Protein AF-A0A7A2XYX9-F1 (afdb_monomer)

pLDDT: mean 93.51, std 5.0, range [70.06, 98.75]

Sequence (332 aa):
MDNIVKLISPKRLNVYKTYFNATTEEQCLGLYIWNQKLSNVFNSIIHIIEVSLRNSIMNTINEKKPTLSGEGFISYFRSLDENNESRKQIEYAYGKCHKKNNYTTDDLIALLPFGFWANICSQEHNESNEGSLQLWPTYKDDIFPDTDLSIGEIYKNISVVNILRNRISHHEVIWKDKNALNQDGLINKVIDNYKSCLEVAKSIHIDNLKLIELIEGKVLLEDLCKTSTIDNYTKLISDITKVSVIDIPEFVKANRKETIFKGEVTSVNSNATYIKNNKLRDSDDKKIKFRMDNEIRIKIGPLKVGDIVTFEPFVIRNDKGKFYIAKKVTLL

Radius of gyration: 27.47 Å; Cα contacts (8 Å, |Δi|>4): 405; chains: 1; bounding box: 54×66×69 Å

Foldseek 3Di:
DVVVCVVCPPVQQVVCCVAVVQPDSQLSVLVLVLLLLLLVLLVLLVVLLQVLLLCLVQVCCVVPPVCCHFVVVLVLLCPDDPPDPLVVLLVVLVVVQVVDPDGGSVSSSVSRDLVNSLVCLDPCLDLVNPSHVNCPPVCQCSQFVQDPDHSVVLSVLSVLSVVQVVCSVVSHGQLDDPPDPHLVSSLVSSVVSVVSSQVSLVRRPVCSVVVSVVVVSPVSSVQSSDPVNSVCSSVVPPDPVPDDDDPPVVVCVVPPDDQKAKWFFADDDPQWTWTWDPPDADPVRDTDIATEDPVVVVVADDDDGGFIKIFGWDWDQDPVGIHIHTHPIHTD

Structure (mmCIF, N/CA/C/O backbone):
data_AF-A0A7A2XYX9-F1
#
_entry.id   AF-A0A7A2XYX9-F1
#
loop_
_atom_site.group_PDB
_atom_site.id
_atom_site.type_symbol
_atom_site.label_atom_id
_atom_site.label_alt_id
_atom_site.label_comp_id
_atom_site.label_asym_id
_atom_site.label_entity_id
_atom_site.label_seq_id
_atom_site.pdbx_PDB_ins_code
_atom_site.Cartn_x
_atom_site.Cartn_y
_atom_site.Cartn_z
_atom_site.occupancy
_atom_site.B_iso_or_equiv
_atom_site.auth_seq_id
_atom_site.auth_comp_id
_atom_site.auth_asym_id
_atom_site.auth_atom_id
_atom_site.pdbx_PDB_model_num
ATOM 1 N N . MET A 1 1 ? -8.207 26.811 17.006 1.00 87.25 1 MET A N 1
ATOM 2 C CA . MET A 1 1 ? -7.466 26.425 15.793 1.00 87.25 1 MET A CA 1
ATOM 3 C C . MET A 1 1 ? -5.970 26.252 16.075 1.00 87.25 1 MET A C 1
ATOM 5 O O . MET A 1 1 ? -5.413 25.208 15.755 1.00 87.25 1 MET A O 1
ATOM 9 N N . ASP A 1 2 ? -5.351 27.188 16.796 1.00 87.06 2 ASP A N 1
ATOM 10 C CA . ASP A 1 2 ? -3.909 27.249 17.102 1.00 87.06 2 ASP A CA 1
ATOM 11 C C . ASP A 1 2 ? -3.275 25.937 17.585 1.00 87.06 2 ASP A C 1
ATOM 13 O O . ASP A 1 2 ? -2.191 25.559 17.141 1.00 87.06 2 ASP A O 1
ATOM 17 N N . ASN A 1 3 ? -3.941 25.211 18.490 1.00 91.94 3 ASN A N 1
ATOM 18 C CA . ASN A 1 3 ? -3.429 23.931 18.986 1.00 91.94 3 ASN A CA 1
ATOM 19 C C . ASN A 1 3 ? -3.331 22.881 17.870 1.00 91.94 3 ASN A C 1
ATOM 21 O O . ASN A 1 3 ? -2.347 22.149 17.815 1.00 91.94 3 ASN A O 1
ATOM 25 N N . ILE A 1 4 ? -4.292 22.834 16.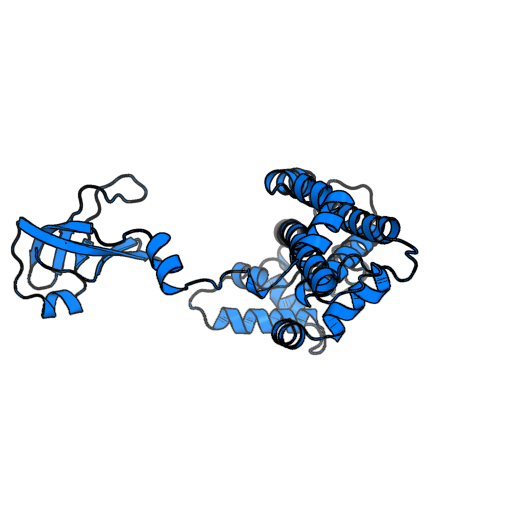942 1.00 90.56 4 ILE A N 1
ATOM 26 C CA . ILE A 1 4 ? -4.250 21.902 15.806 1.00 90.56 4 ILE A CA 1
ATOM 27 C C . ILE A 1 4 ? -3.122 22.274 14.847 1.00 90.56 4 ILE A C 1
ATOM 29 O O . ILE A 1 4 ? -2.375 21.400 14.406 1.00 90.56 4 ILE A O 1
ATOM 33 N N . VAL A 1 5 ? -2.938 23.567 14.576 1.00 90.44 5 VAL A N 1
ATOM 34 C CA . VAL A 1 5 ? -1.815 24.038 13.755 1.00 90.44 5 VAL A CA 1
ATOM 35 C C . VAL A 1 5 ? -0.476 23.657 14.379 1.00 90.44 5 VAL A C 1
ATOM 37 O O . VAL A 1 5 ? 0.422 23.222 13.662 1.00 90.44 5 VAL A O 1
ATOM 40 N N . LYS A 1 6 ? -0.335 23.743 15.708 1.00 93.31 6 LYS A N 1
ATOM 41 C CA . LYS A 1 6 ? 0.873 23.285 16.413 1.00 93.31 6 LYS A CA 1
ATOM 42 C C . LYS A 1 6 ? 1.091 21.775 16.284 1.00 93.31 6 LYS A C 1
ATOM 44 O O . LYS A 1 6 ? 2.227 21.364 16.074 1.00 93.31 6 LYS A O 1
ATOM 49 N N . LEU A 1 7 ? 0.029 20.967 16.351 1.00 93.69 7 LEU A N 1
ATOM 50 C CA . LEU A 1 7 ? 0.113 19.508 16.188 1.00 93.69 7 LEU A CA 1
ATOM 51 C C . LEU A 1 7 ? 0.545 19.090 14.771 1.00 93.69 7 LEU A C 1
ATOM 53 O O . LEU A 1 7 ? 1.289 18.126 14.619 1.00 93.69 7 LEU A O 1
ATOM 57 N N . ILE A 1 8 ? 0.102 19.811 13.736 1.00 92.19 8 ILE A N 1
ATOM 58 C CA . ILE A 1 8 ? 0.427 19.501 12.329 1.00 92.19 8 ILE A CA 1
ATOM 59 C C . ILE A 1 8 ? 1.702 20.216 11.855 1.00 92.19 8 ILE A C 1
ATOM 61 O O . ILE A 1 8 ? 2.379 19.742 10.946 1.00 92.19 8 ILE A O 1
ATOM 65 N N . SER A 1 9 ? 2.075 21.319 12.500 1.00 93.06 9 SER A N 1
ATOM 66 C CA . SER A 1 9 ? 3.069 22.327 12.110 1.00 93.06 9 SER A CA 1
ATOM 67 C C . SER A 1 9 ? 2.598 23.315 11.024 1.00 93.06 9 SER A C 1
ATOM 69 O O . SER A 1 9 ? 2.066 22.904 9.985 1.00 93.06 9 SER A O 1
ATOM 71 N N . PRO A 1 10 ? 2.912 24.621 11.173 1.00 90.81 10 PRO A N 1
ATOM 72 C CA . PRO A 1 10 ? 2.650 25.626 10.141 1.00 90.81 10 PRO A CA 1
ATOM 73 C C . PRO A 1 10 ? 3.285 25.284 8.789 1.00 90.81 10 PRO A C 1
ATOM 75 O O . PRO A 1 10 ? 2.683 25.510 7.745 1.00 90.81 10 PRO A O 1
ATOM 78 N N . LYS A 1 11 ? 4.487 24.686 8.784 1.00 91.25 11 LYS A N 1
ATOM 79 C CA . LYS A 1 11 ? 5.202 24.324 7.549 1.00 91.25 11 LYS A CA 1
ATOM 80 C C . LYS A 1 11 ? 4.418 23.317 6.701 1.00 91.25 11 LYS A C 1
ATOM 82 O O . LYS A 1 11 ? 4.404 23.451 5.480 1.00 91.25 11 LYS A O 1
ATOM 87 N N . ARG A 1 12 ? 3.754 22.336 7.329 1.00 92.25 12 ARG A N 1
ATOM 88 C CA . ARG A 1 12 ? 2.920 21.346 6.624 1.00 92.25 12 ARG A CA 1
ATOM 89 C C . ARG A 1 12 ? 1.619 21.947 6.081 1.00 92.25 12 ARG A C 1
ATOM 91 O O . ARG A 1 12 ? 1.139 21.464 5.063 1.00 92.25 12 ARG A O 1
ATOM 98 N N . LEU A 1 13 ? 1.080 23.000 6.703 1.00 94.25 13 LEU A N 1
ATOM 99 C CA . LEU A 1 13 ? -0.138 23.680 6.237 1.00 94.25 13 LEU A CA 1
ATOM 100 C C . LEU A 1 13 ? 0.137 24.786 5.205 1.00 94.25 13 LEU A C 1
ATOM 102 O O . LEU A 1 13 ? -0.643 24.968 4.275 1.00 94.25 13 LEU A O 1
ATOM 106 N N . ASN A 1 14 ? 1.265 25.492 5.306 1.00 93.12 14 ASN A N 1
ATOM 107 C CA . ASN A 1 14 ? 1.589 26.620 4.424 1.00 93.12 14 ASN A CA 1
ATOM 108 C C . ASN A 1 14 ? 1.693 26.231 2.944 1.00 93.12 14 ASN A C 1
ATOM 110 O O . ASN A 1 14 ? 1.460 27.073 2.082 1.00 93.12 14 ASN A O 1
ATOM 114 N N . VAL A 1 15 ? 1.980 24.962 2.633 1.00 93.94 15 VAL A N 1
ATOM 115 C CA . VAL A 1 15 ? 1.977 24.474 1.246 1.00 93.94 15 VAL A CA 1
ATOM 116 C C . VAL A 1 15 ? 0.614 24.680 0.569 1.00 93.94 15 VAL A C 1
ATOM 118 O O . VAL A 1 15 ? 0.567 24.994 -0.614 1.00 93.94 15 VAL A O 1
ATOM 121 N N . TYR A 1 16 ? -0.494 24.589 1.308 1.00 94.81 16 TYR A N 1
ATOM 122 C CA . TYR A 1 16 ? -1.833 24.799 0.753 1.00 94.81 16 TYR A CA 1
ATOM 123 C C . TYR A 1 16 ? -2.132 26.282 0.511 1.00 94.81 16 TYR A C 1
ATOM 125 O O . TYR A 1 16 ? -2.795 26.614 -0.467 1.00 94.81 16 TYR A O 1
ATOM 133 N N . LYS A 1 17 ? -1.565 27.189 1.318 1.00 92.94 17 LYS A N 1
ATOM 134 C CA . LYS A 1 17 ? -1.630 28.636 1.046 1.00 92.94 17 LYS A CA 1
ATOM 135 C C . LYS A 1 17 ? -0.950 28.972 -0.278 1.00 92.94 17 LYS A C 1
ATOM 137 O O . LYS A 1 17 ? -1.497 29.713 -1.080 1.00 92.94 17 LYS A O 1
ATOM 142 N N . THR A 1 18 ? 0.225 28.387 -0.518 1.00 90.81 18 THR A N 1
ATOM 143 C CA . THR A 1 18 ? 1.022 28.651 -1.725 1.00 90.81 18 THR A CA 1
ATOM 144 C C . THR A 1 18 ? 0.390 28.093 -2.998 1.00 90.81 18 THR A C 1
ATOM 146 O O . THR A 1 18 ? 0.444 28.751 -4.026 1.00 90.81 18 THR A O 1
ATOM 149 N N . TYR A 1 19 ? -0.164 26.880 -2.950 1.00 93.00 19 TYR A N 1
ATOM 150 C CA . TYR A 1 19 ? -0.589 26.166 -4.160 1.00 93.00 19 TYR A CA 1
ATOM 151 C C . TYR A 1 19 ? -2.100 26.210 -4.425 1.00 93.00 19 TYR A C 1
ATOM 153 O O . TYR A 1 19 ? -2.511 26.073 -5.571 1.00 93.00 19 TYR A O 1
ATOM 161 N N . PHE A 1 20 ? -2.922 26.405 -3.390 1.00 92.44 20 PHE A N 1
ATOM 162 C CA . PHE A 1 20 ? -4.387 26.464 -3.500 1.00 92.44 20 PHE A CA 1
ATOM 163 C C . PHE A 1 20 ? -4.957 27.843 -3.146 1.00 92.44 20 PHE A C 1
ATOM 165 O O . PHE A 1 20 ? -6.171 28.001 -3.085 1.00 92.44 20 PHE A O 1
ATOM 172 N N . ASN A 1 21 ? -4.103 28.841 -2.884 1.00 90.50 21 ASN A N 1
ATOM 173 C CA . ASN A 1 21 ? -4.514 30.175 -2.432 1.00 90.50 21 ASN A CA 1
ATOM 174 C C . ASN A 1 21 ? -5.433 30.145 -1.195 1.00 90.50 21 ASN A C 1
ATOM 176 O O . ASN A 1 21 ? -6.253 31.042 -1.002 1.00 90.50 21 ASN A O 1
ATOM 180 N N . ALA A 1 22 ? -5.305 29.116 -0.349 1.00 93.06 22 ALA A N 1
ATOM 181 C CA . ALA A 1 22 ? -6.056 29.024 0.897 1.00 93.06 22 ALA A CA 1
ATOM 182 C C . ALA A 1 22 ? -5.683 30.200 1.812 1.00 93.06 22 ALA A C 1
ATOM 184 O O . ALA A 1 22 ? -4.505 30.423 2.104 1.00 93.06 22 ALA A O 1
ATOM 185 N N . THR A 1 23 ? -6.679 30.959 2.267 1.00 92.44 23 THR A N 1
ATOM 186 C CA . THR A 1 23 ? -6.472 32.205 3.020 1.00 92.44 23 THR A CA 1
ATOM 187 C C . THR A 1 23 ? -6.568 32.006 4.529 1.00 92.44 23 THR A C 1
ATOM 189 O O . THR A 1 23 ? -5.989 32.785 5.285 1.00 92.44 23 THR A O 1
ATOM 192 N N . THR A 1 24 ? -7.237 30.941 4.978 1.00 93.12 24 THR A N 1
ATOM 193 C CA . THR A 1 24 ? -7.444 30.624 6.400 1.00 93.12 24 THR A CA 1
ATOM 194 C C . THR A 1 24 ? -6.764 29.317 6.808 1.00 93.12 24 THR A C 1
ATOM 196 O O . THR A 1 24 ? -6.427 28.469 5.972 1.00 93.12 24 THR A O 1
ATOM 199 N N . GLU A 1 25 ? -6.526 29.142 8.109 1.00 92.88 25 GLU A N 1
ATOM 200 C CA . GLU A 1 25 ? -5.938 27.906 8.641 1.00 92.88 25 GLU A CA 1
ATOM 201 C C . GLU A 1 25 ? -6.912 26.728 8.525 1.00 92.88 25 GLU A C 1
ATOM 203 O O . GLU A 1 25 ? -6.490 25.603 8.263 1.00 92.88 25 GLU A O 1
ATOM 208 N N . GLU A 1 26 ? -8.209 26.996 8.646 1.00 92.69 26 GLU A N 1
ATOM 209 C CA . GLU A 1 26 ? -9.300 26.046 8.468 1.00 92.69 26 GLU A CA 1
ATOM 210 C C . GLU A 1 26 ? -9.338 25.485 7.043 1.00 92.69 26 GLU A C 1
ATOM 212 O O . GLU A 1 26 ? -9.391 24.267 6.867 1.00 92.69 26 GLU A O 1
ATOM 217 N N . GLN A 1 27 ? -9.220 26.344 6.022 1.00 94.75 27 GLN A N 1
ATOM 218 C CA . GLN A 1 27 ? -9.119 25.903 4.626 1.00 94.75 27 GLN A CA 1
ATOM 219 C C . GLN A 1 27 ? -7.873 25.041 4.400 1.00 94.75 27 GLN A C 1
ATOM 221 O O . GLN A 1 27 ? -7.948 23.995 3.753 1.00 94.75 27 GLN A O 1
ATOM 226 N N . CYS A 1 28 ? -6.726 25.446 4.960 1.00 95.44 28 CYS A N 1
ATOM 227 C CA . CYS A 1 28 ? -5.494 24.661 4.873 1.00 95.44 28 CYS A CA 1
ATOM 228 C C . CYS A 1 28 ? -5.649 23.290 5.541 1.00 95.44 28 CYS A C 1
ATOM 230 O O . CYS A 1 28 ? -5.162 22.293 5.013 1.00 95.44 28 CYS A O 1
ATOM 232 N N . LEU A 1 29 ? -6.323 23.228 6.691 1.00 95.12 29 LEU A N 1
ATOM 233 C CA . LEU A 1 29 ? -6.605 21.979 7.391 1.00 95.12 29 LEU A CA 1
ATOM 234 C C . LEU A 1 29 ? -7.564 21.087 6.591 1.00 95.12 29 LEU A C 1
ATOM 236 O O . LEU A 1 29 ? -7.330 19.885 6.483 1.00 95.12 29 LEU A O 1
ATOM 240 N N . GLY A 1 30 ? -8.595 21.667 5.980 1.00 95.56 30 GLY A N 1
ATOM 241 C CA . GLY A 1 30 ? -9.499 20.967 5.072 1.00 95.56 30 GLY A CA 1
ATOM 242 C C . GLY A 1 30 ? -8.764 20.316 3.897 1.00 95.56 30 GLY A C 1
ATOM 243 O O . GLY A 1 30 ? -8.907 19.117 3.658 1.00 95.56 30 GLY A O 1
ATOM 244 N N . LEU A 1 31 ? -7.893 21.073 3.223 1.00 96.69 31 LEU A N 1
ATOM 245 C CA . LEU A 1 31 ? -7.058 20.567 2.126 1.00 96.69 31 LEU A CA 1
ATOM 246 C C . LEU A 1 31 ? -5.998 19.558 2.597 1.00 96.69 31 LEU A C 1
ATOM 248 O O . LEU A 1 31 ? -5.658 18.621 1.873 1.00 96.69 31 LEU A O 1
ATOM 252 N N . TYR A 1 32 ? -5.501 19.700 3.825 1.00 96.69 32 TYR A N 1
ATOM 253 C CA . TYR A 1 32 ? -4.630 18.706 4.444 1.00 96.69 32 TYR A CA 1
ATOM 254 C C . TYR A 1 32 ? -5.345 17.362 4.631 1.00 96.69 32 TYR A C 1
ATOM 256 O O . TYR A 1 32 ? -4.784 16.320 4.288 1.00 96.69 32 TYR A O 1
ATOM 264 N N . ILE A 1 33 ? -6.596 17.378 5.101 1.00 96.19 33 ILE A N 1
ATOM 265 C CA . ILE A 1 33 ? -7.437 16.179 5.220 1.00 96.19 33 ILE A CA 1
ATOM 266 C C . ILE A 1 33 ? -7.752 15.599 3.833 1.00 96.19 33 ILE A C 1
ATOM 268 O O . ILE A 1 33 ? -7.672 14.383 3.653 1.00 96.19 33 ILE A O 1
ATOM 272 N N . TRP A 1 34 ? -8.043 16.440 2.836 1.00 97.75 34 TRP A N 1
ATOM 273 C CA . TRP A 1 34 ? -8.207 16.003 1.444 1.00 97.75 34 TRP A CA 1
ATOM 274 C C . TRP A 1 34 ? -6.968 15.255 0.931 1.00 97.75 34 TRP A C 1
ATOM 276 O O . TRP A 1 34 ? -7.091 14.132 0.442 1.00 97.75 34 TRP A O 1
ATOM 286 N N . ASN A 1 35 ? -5.761 15.800 1.128 1.00 97.75 35 ASN A N 1
ATOM 287 C CA . ASN A 1 35 ? -4.523 15.122 0.738 1.00 97.75 35 ASN A CA 1
ATOM 288 C C . ASN A 1 35 ? -4.334 13.786 1.474 1.00 97.75 35 ASN A C 1
ATOM 290 O O . ASN A 1 35 ? -3.835 12.840 0.878 1.00 97.75 35 ASN A O 1
ATOM 294 N N . GLN A 1 36 ? -4.741 13.672 2.745 1.00 97.44 36 GLN A N 1
ATOM 295 C CA . GLN A 1 36 ? -4.712 12.382 3.449 1.00 97.44 36 GLN A CA 1
ATOM 296 C C . GLN A 1 36 ? -5.634 11.351 2.790 1.00 97.44 36 GLN A C 1
ATOM 298 O O . GLN A 1 36 ? -5.227 10.206 2.594 1.00 97.44 36 GLN A O 1
ATOM 303 N N . LYS A 1 37 ? -6.861 11.745 2.425 1.00 98.12 37 LYS A N 1
ATOM 304 C CA . LYS A 1 37 ? -7.803 10.859 1.722 1.00 98.12 37 LYS A CA 1
ATOM 305 C C . LYS A 1 37 ? -7.256 10.434 0.368 1.00 98.12 37 LYS A C 1
ATOM 307 O O . LYS A 1 37 ? -7.283 9.246 0.062 1.00 98.12 37 LYS A O 1
ATOM 312 N N . LEU A 1 38 ? -6.676 11.374 -0.372 1.00 97.81 38 LEU A N 1
ATOM 313 C CA . LEU A 1 38 ? -6.033 11.096 -1.645 1.00 97.81 38 LEU A CA 1
ATOM 314 C C . LEU A 1 38 ? -4.865 10.111 -1.483 1.00 97.81 38 LEU A C 1
ATOM 316 O O . LEU A 1 38 ? -4.847 9.071 -2.134 1.00 97.81 38 LEU A O 1
ATOM 320 N N . SER A 1 39 ? -3.943 10.367 -0.553 1.00 98.06 39 SER A N 1
ATOM 321 C CA . SER A 1 39 ? -2.817 9.469 -0.261 1.00 98.06 39 SER A CA 1
ATOM 322 C C . SER A 1 39 ? -3.260 8.052 0.118 1.00 98.06 39 SER A C 1
ATOM 324 O O . SER A 1 39 ? -2.584 7.094 -0.248 1.00 98.06 39 SER A O 1
ATOM 326 N N . ASN A 1 40 ? -4.398 7.888 0.801 1.00 97.50 40 ASN A N 1
ATOM 327 C CA . ASN A 1 40 ? -4.922 6.567 1.167 1.00 97.50 40 ASN A CA 1
ATOM 328 C C . ASN A 1 40 ? -5.425 5.758 -0.042 1.00 97.50 40 ASN A C 1
ATOM 330 O O . ASN A 1 40 ? -5.261 4.534 -0.055 1.00 97.50 40 ASN A O 1
ATOM 334 N N . VAL A 1 41 ? -5.986 6.419 -1.064 1.00 98.19 41 VAL A N 1
ATOM 335 C CA . VAL A 1 41 ? -6.351 5.760 -2.333 1.00 98.19 41 VAL A CA 1
ATOM 336 C C . VAL A 1 41 ? -5.094 5.194 -2.994 1.00 98.19 41 VAL A C 1
ATOM 338 O O . VAL A 1 41 ? -5.026 4.000 -3.283 1.00 98.19 41 VAL A O 1
ATOM 341 N N . PHE A 1 42 ? -4.049 6.016 -3.131 1.00 98.31 42 PHE A N 1
ATOM 342 C CA . PHE A 1 42 ? -2.772 5.573 -3.695 1.00 98.31 42 PHE A CA 1
ATOM 343 C C . PHE A 1 42 ? -2.107 4.475 -2.869 1.00 98.31 42 PHE A C 1
ATOM 345 O O . PHE A 1 42 ? -1.591 3.522 -3.441 1.00 98.31 42 PHE A O 1
ATOM 352 N N . ASN A 1 43 ? -2.143 4.562 -1.537 1.00 97.50 43 ASN A N 1
ATOM 353 C CA . ASN A 1 43 ? -1.539 3.553 -0.669 1.00 97.50 43 ASN A CA 1
ATOM 354 C C . ASN A 1 43 ? -2.143 2.156 -0.894 1.00 97.50 43 ASN A C 1
ATOM 356 O O . ASN A 1 43 ? -1.419 1.164 -0.916 1.00 97.50 43 ASN A O 1
ATOM 360 N N . SER A 1 44 ? -3.458 2.082 -1.112 1.00 97.44 44 SER A N 1
ATOM 361 C CA . SER A 1 44 ? -4.156 0.816 -1.373 1.00 97.44 44 SER A CA 1
ATOM 362 C C . SER A 1 44 ? -3.756 0.207 -2.724 1.00 97.44 44 SER A C 1
ATOM 364 O O . SER A 1 44 ? -3.578 -1.003 -2.834 1.00 97.44 44 SER A O 1
ATOM 366 N N . ILE A 1 45 ? -3.536 1.049 -3.736 1.00 98.19 45 ILE A N 1
ATOM 367 C CA . ILE A 1 45 ? -3.081 0.629 -5.070 1.00 98.19 45 ILE A CA 1
ATOM 368 C C . ILE A 1 45 ? -1.610 0.210 -5.045 1.00 98.19 45 ILE A C 1
ATOM 370 O O . ILE A 1 45 ? -1.242 -0.820 -5.603 1.00 98.19 45 ILE A O 1
ATOM 374 N N . ILE A 1 46 ? -0.765 0.977 -4.358 1.00 98.19 46 ILE A N 1
ATOM 375 C CA . ILE A 1 46 ? 0.654 0.659 -4.187 1.00 98.19 46 ILE A CA 1
ATOM 376 C C . ILE A 1 46 ? 0.821 -0.671 -3.452 1.00 98.19 46 ILE A C 1
ATOM 378 O O . ILE A 1 46 ? 1.698 -1.440 -3.819 1.00 98.19 46 ILE A O 1
ATOM 382 N N . HIS A 1 47 ? -0.042 -0.990 -2.485 1.00 97.81 47 HIS A N 1
ATOM 383 C CA . HIS A 1 47 ? -0.036 -2.299 -1.835 1.00 97.81 47 HIS A CA 1
ATOM 384 C C . HIS A 1 47 ? -0.287 -3.450 -2.828 1.00 97.81 47 HIS A C 1
ATOM 386 O O . HIS A 1 47 ? 0.426 -4.452 -2.784 1.00 97.81 47 HIS A O 1
ATOM 392 N N . ILE A 1 48 ? -1.236 -3.297 -3.764 1.00 98.56 48 ILE A N 1
ATOM 393 C CA . ILE A 1 48 ? -1.466 -4.277 -4.844 1.00 98.56 48 ILE A CA 1
ATOM 394 C C . ILE A 1 48 ? -0.205 -4.420 -5.706 1.00 98.56 48 ILE A C 1
ATOM 396 O O . ILE A 1 48 ? 0.249 -5.537 -5.959 1.00 98.56 48 ILE A O 1
ATOM 400 N N . ILE A 1 49 ? 0.383 -3.297 -6.126 1.00 98.69 49 ILE A N 1
ATOM 401 C CA . ILE A 1 49 ? 1.594 -3.272 -6.957 1.00 98.69 49 ILE A CA 1
ATOM 402 C C . ILE A 1 49 ? 2.774 -3.933 -6.237 1.00 98.69 49 ILE A C 1
ATOM 404 O O . ILE A 1 49 ? 3.451 -4.767 -6.820 1.00 98.69 49 ILE A O 1
ATOM 408 N N . GLU A 1 50 ? 3.024 -3.593 -4.974 1.00 98.31 50 GLU A N 1
ATOM 409 C CA . GLU A 1 50 ? 4.159 -4.099 -4.198 1.00 98.31 50 GLU A CA 1
ATOM 410 C C . GLU A 1 50 ? 4.075 -5.612 -3.991 1.00 98.31 50 GLU A C 1
ATOM 412 O O . GLU A 1 50 ? 5.048 -6.325 -4.240 1.00 98.31 50 GLU A O 1
ATOM 417 N N . VAL A 1 51 ? 2.903 -6.112 -3.588 1.00 98.12 51 VAL A N 1
ATOM 418 C CA . VAL A 1 51 ? 2.699 -7.547 -3.364 1.00 98.12 51 VAL A CA 1
ATOM 419 C C . VAL A 1 51 ? 2.781 -8.322 -4.679 1.00 98.12 51 VAL A C 1
ATOM 421 O O . VAL A 1 51 ? 3.452 -9.353 -4.730 1.00 98.12 51 VAL A O 1
ATOM 424 N N . SER A 1 52 ? 2.135 -7.836 -5.743 1.00 98.56 52 SER A N 1
ATOM 425 C CA . SER A 1 52 ? 2.151 -8.518 -7.043 1.00 98.56 52 SER A CA 1
ATOM 426 C C . SER A 1 52 ? 3.528 -8.478 -7.710 1.00 98.56 52 SER A C 1
ATOM 428 O O . SER A 1 52 ? 3.967 -9.512 -8.204 1.00 98.56 52 SER A O 1
ATOM 430 N N . LEU A 1 53 ? 4.253 -7.353 -7.655 1.00 98.75 53 LEU A N 1
ATOM 431 C CA . LEU A 1 53 ? 5.615 -7.234 -8.189 1.00 98.75 53 LEU A CA 1
ATOM 432 C C . LEU A 1 53 ? 6.562 -8.218 -7.503 1.00 98.75 53 LEU A C 1
ATOM 434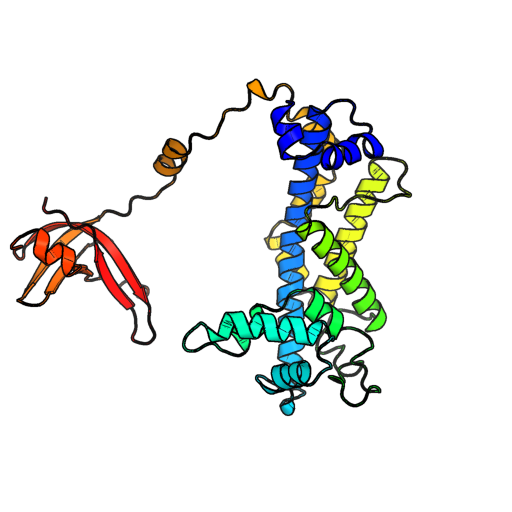 O O . LEU A 1 53 ? 7.261 -8.974 -8.173 1.00 98.75 53 LEU A O 1
ATOM 438 N N . ARG A 1 54 ? 6.553 -8.235 -6.163 1.00 98.12 54 ARG A N 1
ATOM 439 C CA . ARG A 1 54 ? 7.351 -9.174 -5.370 1.00 98.12 54 ARG A CA 1
ATOM 440 C C . ARG A 1 54 ? 7.067 -10.612 -5.773 1.00 98.12 54 ARG A C 1
ATOM 442 O O . ARG A 1 54 ? 7.995 -11.374 -6.021 1.00 98.12 54 ARG A O 1
ATOM 449 N N . ASN A 1 55 ? 5.790 -10.982 -5.811 1.00 97.81 55 ASN A N 1
ATOM 450 C CA . ASN A 1 55 ? 5.397 -12.351 -6.113 1.00 97.81 55 ASN A CA 1
ATOM 451 C C . ASN A 1 55 ? 5.765 -12.724 -7.555 1.00 97.81 55 ASN A C 1
ATOM 453 O O . ASN A 1 55 ? 6.264 -13.819 -7.772 1.00 97.81 55 ASN A O 1
ATOM 457 N N . SER A 1 56 ? 5.592 -11.814 -8.518 1.00 98.44 56 SER A N 1
ATOM 458 C CA . SER A 1 56 ? 5.960 -12.037 -9.921 1.00 98.44 56 SER A CA 1
ATOM 459 C C . SER A 1 56 ? 7.467 -12.293 -10.083 1.00 98.44 56 SER A C 1
ATOM 461 O O . SER A 1 56 ? 7.877 -13.303 -10.661 1.00 98.44 56 SER A O 1
ATOM 463 N N . ILE A 1 57 ? 8.303 -11.449 -9.461 1.00 98.25 57 ILE A N 1
ATOM 464 C CA . ILE A 1 57 ? 9.764 -11.622 -9.435 1.00 98.25 57 ILE A CA 1
ATOM 465 C C . ILE A 1 57 ? 10.140 -12.954 -8.774 1.00 98.25 57 ILE A C 1
ATOM 467 O O . ILE A 1 57 ? 10.898 -13.735 -9.347 1.00 98.25 57 ILE A O 1
ATOM 471 N N . MET A 1 58 ? 9.620 -13.229 -7.575 1.00 97.38 58 MET A N 1
ATOM 472 C CA . MET A 1 58 ? 10.024 -14.413 -6.814 1.00 97.38 58 MET A CA 1
ATOM 473 C C . MET A 1 58 ? 9.543 -15.718 -7.443 1.00 97.38 58 MET A C 1
ATOM 475 O O . MET A 1 58 ? 10.306 -16.679 -7.466 1.00 97.38 58 MET A O 1
ATOM 479 N N . ASN A 1 59 ? 8.329 -15.759 -7.996 1.00 97.06 59 ASN A N 1
ATOM 480 C CA . ASN A 1 59 ? 7.837 -16.929 -8.722 1.00 97.06 59 ASN A CA 1
ATOM 481 C C . ASN A 1 59 ? 8.730 -17.226 -9.929 1.00 97.06 59 ASN A C 1
ATOM 483 O O . ASN A 1 59 ? 9.168 -18.360 -10.101 1.00 97.06 59 ASN A O 1
ATOM 487 N N . THR A 1 60 ? 9.096 -16.192 -10.689 1.00 97.94 60 THR A N 1
ATOM 488 C CA . THR A 1 60 ? 9.995 -16.337 -11.837 1.00 97.94 60 THR A CA 1
ATOM 489 C C . THR A 1 60 ? 11.382 -16.830 -11.419 1.00 97.94 60 THR A C 1
ATOM 491 O O . THR A 1 60 ? 11.919 -17.750 -12.031 1.00 97.94 60 THR A O 1
ATOM 494 N N . ILE A 1 61 ? 11.963 -16.282 -10.345 1.00 97.12 61 ILE A N 1
ATOM 495 C CA . ILE A 1 61 ? 13.251 -16.758 -9.809 1.00 97.12 61 ILE A CA 1
ATOM 496 C C . ILE A 1 61 ? 13.150 -18.221 -9.366 1.00 97.12 61 ILE A C 1
ATOM 498 O O . ILE A 1 61 ? 14.021 -19.020 -9.706 1.00 97.12 61 ILE A O 1
ATOM 502 N N . ASN A 1 62 ? 12.089 -18.585 -8.646 1.00 95.75 62 ASN A N 1
ATOM 503 C CA . ASN A 1 62 ? 11.891 -19.943 -8.148 1.00 95.75 62 ASN A CA 1
ATOM 504 C C . ASN A 1 62 ? 11.748 -20.963 -9.289 1.00 95.75 62 ASN A C 1
ATOM 506 O O . ASN A 1 62 ? 12.301 -22.056 -9.194 1.00 95.75 62 ASN A O 1
ATOM 510 N N . GLU A 1 63 ? 11.050 -20.607 -10.371 1.00 96.75 63 GLU A N 1
ATOM 511 C CA . GLU A 1 63 ? 10.845 -21.493 -11.522 1.00 96.75 63 GLU A CA 1
ATOM 512 C C . GLU A 1 63 ? 12.049 -21.548 -12.468 1.00 96.75 63 GLU A C 1
ATOM 514 O O . GLU A 1 63 ? 12.423 -22.623 -12.938 1.00 96.75 63 GLU A O 1
ATOM 519 N N . LYS A 1 64 ? 12.657 -20.397 -12.775 1.00 96.88 64 LYS A N 1
ATOM 520 C CA . LYS A 1 64 ? 13.647 -20.274 -13.857 1.00 96.88 64 LYS A CA 1
ATOM 521 C C . LYS A 1 64 ? 15.092 -20.251 -13.370 1.00 96.88 64 LYS A C 1
ATOM 523 O O . LYS A 1 64 ? 15.997 -20.570 -14.140 1.00 96.88 64 LYS A O 1
ATOM 528 N N . LYS A 1 65 ? 15.336 -19.900 -12.101 1.00 95.25 65 LYS A N 1
ATOM 529 C CA . LYS A 1 65 ? 16.680 -19.825 -11.498 1.00 95.25 65 LYS A CA 1
ATOM 530 C C . LYS A 1 65 ? 16.742 -20.582 -10.159 1.00 95.25 65 LYS A C 1
ATOM 532 O O . LYS A 1 65 ? 16.968 -19.957 -9.124 1.00 95.25 65 LYS A O 1
ATOM 537 N N . PRO A 1 66 ? 16.631 -21.929 -10.146 1.00 90.31 66 PRO A N 1
ATOM 538 C CA . PRO A 1 66 ? 16.540 -22.714 -8.908 1.00 90.31 66 PRO A CA 1
ATOM 539 C C . PRO A 1 66 ? 17.687 -22.489 -7.913 1.00 90.31 66 PRO A C 1
ATOM 541 O O . PRO A 1 66 ? 17.471 -22.546 -6.706 1.00 90.31 66 PRO A O 1
ATOM 544 N N . THR A 1 67 ? 18.898 -22.179 -8.388 1.00 90.75 67 THR A N 1
ATOM 545 C CA . THR A 1 67 ? 20.056 -21.862 -7.529 1.00 90.75 67 THR A CA 1
ATOM 546 C C . THR A 1 67 ? 19.909 -20.543 -6.766 1.00 90.75 67 THR A C 1
ATOM 548 O O . THR A 1 67 ? 20.528 -20.374 -5.720 1.00 90.75 67 THR A O 1
ATOM 551 N N . LEU A 1 68 ? 19.085 -19.621 -7.268 1.00 92.19 68 LEU A N 1
ATOM 552 C CA . LEU A 1 68 ? 18.726 -18.359 -6.622 1.00 92.19 68 LEU A CA 1
ATOM 553 C C . LEU A 1 68 ? 17.395 -18.453 -5.861 1.00 92.19 68 LEU A C 1
ATOM 555 O O . LEU A 1 68 ? 16.966 -17.454 -5.301 1.00 92.19 68 LEU A O 1
ATOM 559 N N . SER A 1 69 ? 16.731 -19.612 -5.824 1.00 89.69 69 SER A N 1
ATOM 560 C CA . SER A 1 69 ? 15.470 -19.783 -5.090 1.00 89.69 69 SER A CA 1
ATOM 561 C C . SER A 1 69 ? 15.690 -19.855 -3.572 1.00 89.69 69 SER A C 1
ATOM 563 O O . SER A 1 69 ? 16.757 -20.261 -3.099 1.00 89.69 69 SER A O 1
ATOM 565 N N . GLY A 1 70 ? 14.684 -19.448 -2.789 1.00 88.38 70 GLY A N 1
ATOM 566 C CA . GLY A 1 70 ? 14.710 -19.530 -1.322 1.00 88.38 70 GLY A CA 1
ATOM 567 C C . GLY A 1 70 ? 15.949 -18.875 -0.689 1.00 88.38 70 GLY A C 1
ATOM 568 O O . GLY A 1 70 ? 16.219 -17.692 -0.893 1.00 88.38 70 GLY A O 1
ATOM 569 N N . GLU A 1 71 ? 16.730 -19.653 0.066 1.00 90.50 71 GLU A N 1
ATOM 570 C CA . GLU A 1 71 ? 17.964 -19.189 0.724 1.00 90.50 71 GLU A CA 1
ATOM 571 C C . GLU A 1 71 ? 19.059 -18.725 -0.251 1.00 90.50 71 GLU A C 1
ATOM 573 O O . GLU A 1 71 ? 19.923 -17.932 0.132 1.00 90.50 71 GLU A O 1
ATOM 578 N N . GLY A 1 72 ? 19.024 -19.170 -1.513 1.00 94.44 72 GLY A N 1
ATOM 579 C CA . GLY A 1 72 ? 19.941 -18.697 -2.552 1.00 94.44 72 GLY A CA 1
ATOM 580 C C . GLY A 1 72 ? 19.774 -17.200 -2.820 1.00 94.44 72 GLY A C 1
ATOM 581 O O . GLY A 1 72 ? 20.763 -16.468 -2.880 1.00 94.44 72 GLY A O 1
ATOM 582 N N . PHE A 1 73 ? 18.526 -16.721 -2.867 1.00 95.62 73 PHE A N 1
ATOM 583 C CA . PHE A 1 73 ? 18.192 -15.302 -3.019 1.00 95.62 73 PHE A CA 1
ATOM 584 C C . PHE A 1 73 ? 18.756 -14.470 -1.866 1.00 95.62 73 PHE A C 1
ATOM 586 O O . PHE A 1 73 ? 19.386 -13.432 -2.068 1.00 95.62 73 PHE A O 1
ATOM 593 N N . ILE A 1 74 ? 18.564 -14.955 -0.639 1.00 94.81 74 ILE A N 1
ATOM 594 C CA . ILE A 1 74 ? 19.026 -14.279 0.575 1.00 94.81 74 ILE A CA 1
ATOM 595 C C . ILE A 1 74 ? 20.552 -14.226 0.596 1.00 94.81 74 ILE A C 1
ATOM 597 O O . ILE A 1 74 ? 21.137 -13.168 0.829 1.00 94.81 74 ILE A O 1
ATOM 601 N N . SER A 1 75 ? 21.199 -15.351 0.299 1.00 95.19 75 SER A N 1
ATOM 602 C CA . SER A 1 75 ? 22.656 -15.476 0.277 1.00 95.19 75 SER A CA 1
ATOM 603 C C . SER A 1 75 ? 23.298 -14.570 -0.777 1.00 95.19 75 SER A C 1
ATOM 605 O O . SER A 1 75 ? 24.311 -13.937 -0.484 1.00 95.19 75 SER A O 1
ATOM 607 N N . TYR A 1 76 ? 22.681 -14.431 -1.958 1.00 96.31 76 TYR A N 1
ATOM 608 C CA . TYR A 1 76 ? 23.106 -13.476 -2.982 1.00 96.31 76 TYR A CA 1
ATOM 609 C C . TYR A 1 76 ? 23.181 -12.050 -2.420 1.00 96.31 76 TYR A C 1
ATOM 611 O O . TYR A 1 76 ? 24.257 -11.455 -2.402 1.00 96.31 76 TYR A O 1
ATOM 619 N N . PHE A 1 77 ? 22.089 -11.515 -1.867 1.00 97.00 77 PHE A N 1
ATOM 620 C CA . PHE A 1 77 ? 22.094 -10.143 -1.346 1.00 97.00 77 PHE A CA 1
ATOM 621 C C . PHE A 1 77 ? 23.010 -9.965 -0.132 1.00 97.00 77 PHE A C 1
ATOM 623 O O . PHE A 1 77 ? 23.615 -8.908 0.039 1.00 97.00 77 PHE A O 1
ATOM 630 N N . ARG A 1 78 ? 23.163 -11.001 0.699 1.00 95.81 78 ARG A N 1
ATOM 631 C CA . ARG A 1 78 ? 24.107 -10.990 1.826 1.00 95.81 78 ARG A CA 1
ATOM 632 C C . ARG 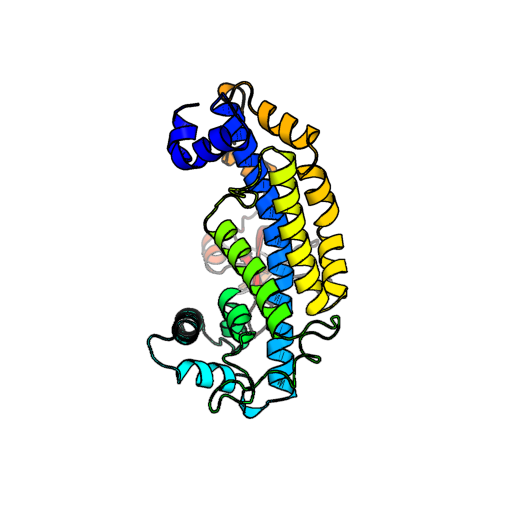A 1 78 ? 25.569 -11.072 1.397 1.00 95.81 78 ARG A C 1
ATOM 634 O O . ARG A 1 78 ? 26.427 -10.774 2.215 1.00 95.81 78 ARG A O 1
ATOM 641 N N . SER A 1 79 ? 25.867 -11.453 0.157 1.00 95.69 79 SER A N 1
ATOM 642 C CA . SER A 1 79 ? 27.232 -11.422 -0.386 1.00 95.69 79 SER A CA 1
ATOM 643 C C . SER A 1 79 ? 27.642 -10.064 -0.966 1.00 95.69 79 SER A C 1
ATOM 645 O O . SER A 1 79 ? 28.832 -9.844 -1.181 1.00 95.69 79 SER A O 1
ATOM 647 N N . LEU A 1 80 ? 26.693 -9.144 -1.187 1.00 96.06 80 LEU A N 1
ATOM 648 C CA . LEU A 1 80 ? 26.981 -7.798 -1.702 1.00 96.06 80 LEU A CA 1
ATOM 649 C C . LEU A 1 80 ? 27.789 -6.970 -0.693 1.00 96.06 80 LEU A C 1
ATOM 651 O O . LEU A 1 80 ? 27.862 -7.318 0.481 1.00 96.06 80 LEU A O 1
ATOM 655 N N . ASP A 1 81 ? 28.359 -5.844 -1.122 1.00 95.62 81 ASP A N 1
ATOM 656 C CA . ASP A 1 81 ? 29.077 -4.922 -0.229 1.00 95.62 81 ASP A CA 1
ATOM 657 C C . ASP A 1 81 ? 28.232 -4.517 0.997 1.00 95.62 81 ASP A C 1
ATOM 659 O O . ASP A 1 81 ? 27.016 -4.345 0.901 1.00 95.62 81 ASP A O 1
ATOM 663 N N . GLU A 1 82 ? 28.863 -4.330 2.157 1.00 93.50 82 GLU A N 1
ATOM 664 C CA . GLU A 1 82 ? 28.166 -3.963 3.401 1.00 93.50 82 GLU A CA 1
ATOM 665 C C . GLU A 1 82 ? 27.431 -2.616 3.306 1.00 93.50 82 GLU A C 1
ATOM 667 O O . GLU A 1 82 ? 26.434 -2.388 4.000 1.00 93.50 82 GLU A O 1
ATOM 672 N N . ASN A 1 83 ? 27.877 -1.719 2.421 1.00 94.69 83 ASN A N 1
ATOM 673 C CA . ASN A 1 83 ? 27.216 -0.444 2.181 1.00 94.69 83 ASN A CA 1
ATOM 674 C C . ASN A 1 83 ? 26.034 -0.550 1.214 1.00 94.69 83 ASN A C 1
ATOM 676 O O . ASN A 1 83 ? 25.255 0.408 1.144 1.00 94.69 83 ASN A O 1
ATOM 680 N N . ASN A 1 84 ? 25.864 -1.684 0.522 1.00 95.75 84 ASN A N 1
ATOM 681 C CA . ASN A 1 84 ? 24.758 -1.914 -0.399 1.00 95.75 84 ASN A CA 1
ATOM 682 C C . ASN A 1 84 ? 23.412 -1.852 0.343 1.00 95.75 84 ASN A C 1
ATOM 684 O O . ASN A 1 84 ? 23.196 -2.507 1.365 1.00 95.75 84 ASN A O 1
ATOM 688 N N . GLU A 1 85 ? 22.489 -1.049 -0.181 1.00 95.38 85 GLU A N 1
ATOM 689 C CA . GLU A 1 85 ? 21.196 -0.803 0.459 1.00 95.38 85 GLU A CA 1
ATOM 690 C C . GLU A 1 85 ? 20.305 -2.056 0.482 1.00 95.38 85 GLU A C 1
ATOM 692 O O . GLU A 1 85 ? 19.676 -2.349 1.499 1.00 95.38 85 GLU A O 1
ATOM 697 N N . SER A 1 86 ? 20.318 -2.860 -0.585 1.00 96.31 86 SER A N 1
ATOM 698 C CA . SER A 1 86 ? 19.583 -4.129 -0.649 1.00 96.31 86 SER A CA 1
ATOM 699 C C . SER A 1 86 ? 20.103 -5.129 0.389 1.00 96.31 86 SER A C 1
ATOM 701 O O . SER A 1 86 ? 19.307 -5.800 1.050 1.00 96.31 86 SER A O 1
ATOM 703 N N . ARG A 1 87 ? 21.425 -5.174 0.623 1.00 97.31 87 ARG A N 1
ATOM 704 C CA . ARG A 1 87 ? 22.012 -5.978 1.709 1.00 97.31 87 ARG A CA 1
ATOM 705 C C . ARG A 1 87 ? 21.531 -5.514 3.083 1.00 97.31 87 ARG A C 1
ATOM 707 O O . ARG A 1 87 ? 21.106 -6.340 3.889 1.00 97.31 87 ARG A O 1
ATOM 714 N N . LYS A 1 88 ? 21.553 -4.204 3.354 1.00 97.81 88 LYS A N 1
ATOM 715 C CA . LYS A 1 88 ? 21.073 -3.637 4.630 1.00 97.81 88 LYS A CA 1
ATOM 716 C C . LYS A 1 88 ? 19.610 -3.989 4.899 1.00 97.81 88 LYS A C 1
ATOM 718 O O . LYS A 1 88 ? 19.254 -4.318 6.030 1.00 97.81 88 LYS A O 1
ATOM 723 N N . GLN A 1 89 ? 18.771 -3.963 3.865 1.00 97.12 89 GLN A N 1
ATOM 724 C CA . GLN A 1 89 ? 17.355 -4.323 3.966 1.00 97.12 89 GLN A CA 1
ATOM 725 C C . GLN A 1 89 ? 17.156 -5.815 4.266 1.00 97.12 89 GLN A C 1
ATOM 727 O O . GLN A 1 89 ? 16.333 -6.157 5.118 1.00 97.12 89 GLN A O 1
ATOM 732 N N . ILE A 1 90 ? 17.956 -6.692 3.651 1.00 96.56 90 ILE A N 1
ATOM 733 C CA . ILE A 1 90 ? 17.957 -8.133 3.942 1.00 96.56 90 ILE A CA 1
ATOM 734 C C . ILE A 1 90 ? 18.406 -8.411 5.379 1.00 96.56 90 ILE A C 1
ATOM 736 O O . ILE A 1 90 ? 17.726 -9.146 6.092 1.00 96.56 90 ILE A O 1
ATOM 740 N N . GLU A 1 91 ? 19.492 -7.794 5.848 1.00 95.75 91 GLU A N 1
ATOM 741 C CA . GLU A 1 91 ? 19.975 -7.973 7.226 1.00 95.75 91 GLU A CA 1
ATOM 742 C C . GLU A 1 91 ? 18.973 -7.433 8.262 1.00 95.75 91 GLU A C 1
ATOM 744 O O . GLU A 1 91 ? 18.743 -8.053 9.305 1.00 95.75 91 GLU A O 1
ATOM 749 N N . TYR A 1 92 ? 18.294 -6.320 7.962 1.00 95.06 92 TYR A N 1
ATOM 750 C CA . TYR A 1 92 ? 17.203 -5.817 8.797 1.00 95.06 92 TYR A CA 1
ATOM 751 C C . TYR A 1 92 ? 16.044 -6.819 8.893 1.00 95.06 92 TYR A C 1
ATOM 753 O O . TYR A 1 92 ? 15.579 -7.125 9.998 1.00 95.06 92 TYR A O 1
ATOM 761 N N . ALA A 1 93 ? 15.581 -7.344 7.753 1.00 94.69 93 ALA A N 1
ATOM 762 C CA . ALA A 1 93 ? 14.517 -8.343 7.702 1.00 94.69 93 ALA A CA 1
ATOM 763 C C . ALA A 1 93 ? 14.923 -9.625 8.450 1.00 94.69 93 ALA A C 1
ATOM 765 O O . ALA A 1 93 ? 14.165 -10.132 9.282 1.00 94.69 93 ALA A O 1
ATOM 766 N N . TYR A 1 94 ? 16.161 -10.082 8.252 1.00 91.62 94 TYR A N 1
ATOM 767 C CA . TYR A 1 94 ? 16.737 -11.226 8.952 1.00 91.62 94 TYR A CA 1
ATOM 768 C C . TYR A 1 94 ? 16.723 -11.027 10.476 1.00 91.62 94 TYR A C 1
ATOM 770 O O . TYR A 1 94 ? 16.208 -11.869 11.215 1.00 91.62 94 TYR A O 1
ATOM 778 N N . GLY A 1 95 ? 17.180 -9.869 10.968 1.00 91.56 95 GLY A N 1
ATOM 779 C CA . GLY A 1 95 ? 17.174 -9.534 12.397 1.00 91.56 95 GLY A CA 1
ATOM 780 C C . GLY A 1 95 ? 15.775 -9.453 13.031 1.00 91.56 95 GLY A C 1
ATOM 781 O O . GLY A 1 95 ? 15.630 -9.613 14.249 1.00 91.56 95 GLY A O 1
ATOM 782 N N . LYS A 1 96 ? 14.725 -9.22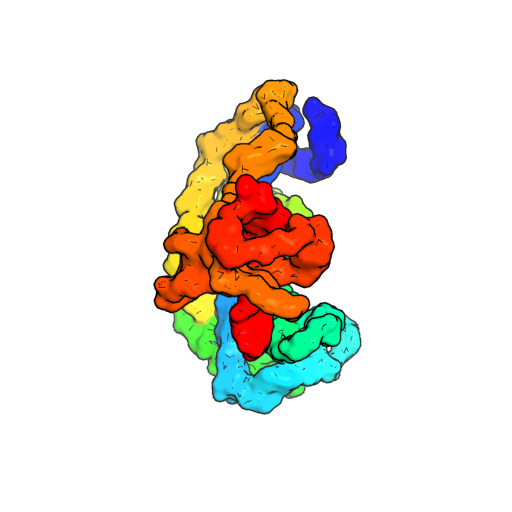2 12.230 1.00 89.81 96 LYS A N 1
ATOM 783 C CA . LYS A 1 96 ? 13.320 -9.267 12.671 1.00 89.81 96 LYS A CA 1
ATOM 784 C C . LYS A 1 96 ? 12.774 -10.692 12.715 1.00 89.81 96 LYS A C 1
ATOM 786 O O . LYS A 1 96 ? 12.070 -11.028 13.669 1.00 89.81 96 LYS A O 1
ATOM 791 N N . CYS A 1 97 ? 13.096 -11.510 11.717 1.00 87.81 97 CYS A N 1
ATOM 792 C CA . CYS A 1 97 ? 12.597 -12.879 11.600 1.00 87.81 97 CYS A CA 1
ATOM 793 C C . CYS A 1 97 ? 13.281 -13.848 12.564 1.00 87.81 97 CYS A C 1
ATOM 795 O O . CYS A 1 97 ? 12.591 -14.640 13.198 1.00 87.81 97 CYS A O 1
ATOM 797 N N . HIS A 1 98 ? 14.594 -13.726 12.773 1.00 79.88 98 HIS A N 1
ATOM 798 C CA . HIS A 1 98 ? 15.368 -14.654 13.607 1.00 79.88 98 HIS A CA 1
ATOM 799 C C . HIS A 1 98 ? 14.933 -14.682 15.089 1.00 79.88 98 HIS A C 1
ATOM 801 O O . HIS A 1 98 ? 15.269 -15.596 15.832 1.00 79.88 98 HIS A O 1
ATOM 807 N N . LYS A 1 99 ? 14.144 -13.693 15.533 1.00 77.38 99 LYS A N 1
ATOM 808 C CA . LYS A 1 99 ? 13.543 -13.652 16.879 1.00 77.38 99 LYS A CA 1
ATOM 809 C C . LYS A 1 99 ? 12.298 -14.535 17.023 1.00 77.38 99 LYS A C 1
ATOM 811 O O . LYS A 1 99 ? 11.786 -14.676 18.133 1.00 77.38 99 LYS A O 1
ATOM 816 N N . LYS A 1 100 ? 11.771 -15.080 15.924 1.00 77.56 100 LYS A N 1
ATOM 817 C CA . LYS A 1 100 ? 10.614 -15.979 15.903 1.00 77.56 100 LYS A CA 1
ATOM 818 C C . LYS A 1 100 ? 11.100 -17.424 15.775 1.00 77.56 100 LYS A C 1
ATOM 820 O O . LYS A 1 100 ? 11.942 -17.720 14.932 1.00 77.56 100 LYS A O 1
ATOM 825 N N . ASN A 1 101 ? 10.531 -18.332 16.569 1.00 70.06 101 ASN A N 1
ATOM 826 C CA . ASN A 1 101 ? 10.725 -19.766 16.347 1.00 70.06 101 ASN A CA 1
ATOM 827 C C . ASN A 1 101 ? 10.081 -20.148 15.001 1.00 70.06 101 ASN A C 1
ATOM 829 O O . ASN A 1 101 ? 8.924 -19.797 14.778 1.00 70.06 101 ASN A O 1
ATOM 833 N N . ASN A 1 102 ? 10.814 -20.871 14.146 1.00 79.94 102 ASN A N 1
ATOM 834 C CA . ASN A 1 102 ? 10.355 -21.402 12.851 1.00 79.94 102 ASN A CA 1
ATOM 835 C C . ASN A 1 102 ? 9.972 -20.348 11.788 1.00 79.94 102 ASN A C 1
ATOM 837 O O . ASN A 1 102 ? 8.939 -20.489 11.138 1.00 79.94 102 ASN A O 1
ATOM 841 N N . TYR A 1 103 ? 10.774 -19.294 11.596 1.00 86.69 103 TYR A N 1
ATOM 842 C CA . TYR A 1 103 ? 10.569 -18.393 10.452 1.00 86.69 103 TYR A CA 1
ATOM 843 C C . TYR A 1 103 ? 10.923 -19.081 9.121 1.00 86.69 103 TYR A C 1
ATOM 845 O O . TYR A 1 103 ? 11.805 -19.940 9.071 1.00 86.69 103 TYR A O 1
ATOM 853 N N . THR A 1 104 ? 10.245 -18.679 8.051 1.00 88.50 104 THR A N 1
ATOM 854 C CA . THR A 1 104 ? 10.477 -19.137 6.674 1.00 88.50 104 THR A CA 1
ATOM 855 C C . THR A 1 104 ? 11.164 -18.054 5.837 1.00 88.50 104 THR A C 1
ATOM 857 O O . THR A 1 104 ? 11.147 -16.873 6.194 1.00 88.50 104 THR A O 1
ATOM 860 N N . THR A 1 105 ? 11.744 -18.421 4.691 1.00 88.38 105 THR A N 1
ATOM 861 C CA . THR A 1 105 ? 12.276 -17.437 3.730 1.00 88.38 105 THR A CA 1
ATOM 862 C C . THR A 1 105 ? 11.171 -16.483 3.247 1.00 88.38 105 THR A C 1
ATOM 864 O O . THR A 1 105 ? 11.423 -15.288 3.099 1.00 88.38 105 THR A O 1
ATOM 867 N N . ASP A 1 106 ? 9.930 -16.964 3.118 1.00 89.25 106 ASP A N 1
ATOM 868 C CA . ASP A 1 106 ? 8.766 -16.140 2.765 1.00 89.25 106 ASP A CA 1
ATOM 869 C C . ASP A 1 106 ? 8.459 -15.074 3.826 1.00 89.25 106 ASP A C 1
ATOM 871 O O . ASP A 1 106 ? 8.133 -13.939 3.477 1.00 89.25 106 ASP A O 1
ATOM 875 N N . ASP A 1 107 ? 8.631 -15.386 5.119 1.00 91.44 107 ASP A N 1
ATOM 876 C CA . ASP A 1 107 ? 8.485 -14.397 6.196 1.00 91.44 107 ASP A CA 1
ATOM 877 C C . ASP A 1 107 ? 9.505 -13.260 6.065 1.00 91.44 107 ASP A C 1
ATOM 879 O O . ASP A 1 107 ? 9.189 -12.107 6.361 1.00 91.44 107 ASP A O 1
ATOM 883 N N . LEU A 1 108 ? 10.733 -13.572 5.636 1.00 93.94 108 LEU A N 1
ATOM 884 C CA . LEU A 1 108 ? 11.784 -12.580 5.412 1.00 93.94 108 LEU A CA 1
ATOM 885 C C . LEU A 1 108 ? 11.488 -11.753 4.158 1.00 93.94 108 LEU A C 1
ATOM 887 O O . LEU A 1 108 ? 11.474 -10.524 4.229 1.00 93.94 108 LEU A O 1
ATOM 891 N N . ILE A 1 109 ? 11.190 -12.415 3.038 1.00 93.25 109 ILE A N 1
ATOM 892 C CA . ILE A 1 109 ? 10.806 -11.787 1.766 1.00 93.25 109 ILE A CA 1
ATOM 893 C C . ILE A 1 109 ? 9.622 -10.833 1.968 1.00 93.25 109 ILE A C 1
ATOM 895 O O . ILE A 1 109 ? 9.598 -9.734 1.410 1.00 93.25 109 ILE A O 1
ATOM 899 N N . ALA A 1 110 ? 8.664 -11.201 2.822 1.00 93.62 110 ALA A N 1
ATOM 900 C CA . ALA A 1 110 ? 7.503 -10.377 3.118 1.00 93.62 110 ALA A CA 1
ATOM 901 C C . ALA A 1 110 ? 7.820 -9.059 3.846 1.00 93.62 110 ALA A C 1
ATOM 903 O O . ALA A 1 110 ? 7.003 -8.140 3.798 1.00 93.62 110 ALA A O 1
ATOM 904 N N . LEU A 1 111 ? 8.982 -8.947 4.500 1.00 95.12 111 LEU A N 1
ATOM 905 C CA . LEU A 1 111 ? 9.426 -7.730 5.189 1.00 95.12 111 LEU A CA 1
ATOM 906 C C . LEU A 1 111 ? 10.183 -6.751 4.284 1.00 95.12 111 LEU A C 1
ATOM 908 O O . LEU A 1 111 ? 10.454 -5.626 4.713 1.00 95.12 111 LEU A O 1
ATOM 912 N N . LEU A 1 112 ? 10.558 -7.163 3.072 1.00 96.94 112 LEU A N 1
ATOM 913 C CA . LEU A 1 112 ? 11.343 -6.329 2.168 1.00 96.94 112 LEU A CA 1
ATOM 914 C C . LEU A 1 112 ? 10.461 -5.239 1.542 1.00 96.94 112 LEU A C 1
ATOM 916 O O . LEU A 1 112 ? 9.405 -5.556 0.988 1.00 96.94 112 LEU A O 1
ATOM 920 N N . PRO A 1 113 ? 10.881 -3.964 1.613 1.00 96.56 113 PRO A N 1
ATOM 921 C CA . PRO A 1 113 ? 10.049 -2.834 1.216 1.00 96.56 113 PRO A CA 1
ATOM 922 C C . PRO A 1 113 ? 9.959 -2.698 -0.310 1.00 96.56 113 PRO A C 1
ATOM 924 O O . PRO A 1 113 ? 10.882 -3.085 -1.016 1.00 96.56 113 PRO A O 1
ATOM 927 N N . PHE A 1 114 ? 8.935 -2.010 -0.828 1.00 97.50 114 PHE A N 1
ATOM 928 C CA . PHE A 1 114 ? 8.785 -1.753 -2.275 1.00 97.50 114 PHE A CA 1
ATOM 929 C C . PHE A 1 114 ? 10.062 -1.292 -3.000 1.00 97.50 114 PHE A C 1
ATOM 931 O O . PHE A 1 114 ? 10.325 -1.724 -4.116 1.00 97.50 114 PHE A O 1
ATOM 938 N N . GLY A 1 115 ? 10.877 -0.438 -2.366 1.00 97.00 115 GLY A N 1
ATOM 939 C CA . GLY A 1 115 ? 12.121 0.065 -2.951 1.00 97.00 115 GLY A CA 1
ATOM 940 C C . GLY A 1 115 ? 13.146 -1.031 -3.263 1.00 97.00 115 GLY A C 1
ATOM 941 O O . GLY A 1 115 ? 13.877 -0.893 -4.237 1.00 97.00 115 GLY A O 1
ATOM 942 N N . PHE A 1 116 ? 13.150 -2.126 -2.496 1.00 98.12 116 PHE A N 1
ATOM 943 C CA . PHE A 1 116 ? 13.963 -3.314 -2.759 1.00 98.12 116 PHE A CA 1
ATOM 944 C C . PHE A 1 116 ? 13.571 -3.947 -4.101 1.00 98.12 116 PHE A C 1
ATOM 946 O O . PHE A 1 116 ? 14.394 -4.100 -5.000 1.00 98.12 116 PHE A O 1
ATOM 953 N N . TRP A 1 117 ? 12.276 -4.233 -4.262 1.00 98.19 117 TRP A N 1
ATOM 954 C CA . TRP A 1 117 ? 11.709 -4.842 -5.469 1.00 98.19 117 TRP A CA 1
ATOM 955 C C . TRP A 1 117 ? 11.827 -3.924 -6.688 1.00 98.19 117 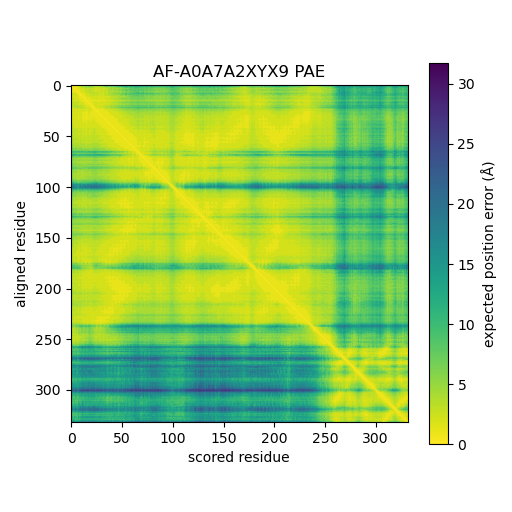TRP A C 1
ATOM 957 O O . TRP A 1 117 ? 12.110 -4.384 -7.793 1.00 98.19 117 TRP A O 1
ATOM 967 N N . ALA A 1 118 ? 11.687 -2.612 -6.482 1.00 97.38 118 ALA A N 1
ATOM 968 C CA . ALA A 1 118 ? 11.937 -1.617 -7.513 1.00 97.38 118 ALA A CA 1
ATOM 969 C C . ALA A 1 118 ? 13.392 -1.656 -8.004 1.00 97.38 118 ALA A C 1
ATOM 971 O O . ALA A 1 118 ? 13.611 -1.642 -9.213 1.00 97.38 118 ALA A O 1
ATOM 972 N N . ASN A 1 119 ? 14.378 -1.757 -7.101 1.00 97.12 119 ASN A N 1
ATOM 973 C CA . ASN A 1 119 ? 15.795 -1.817 -7.478 1.00 97.12 119 ASN A CA 1
ATOM 974 C C . ASN A 1 119 ? 16.138 -3.075 -8.289 1.00 97.12 119 ASN A C 1
ATOM 976 O O . ASN A 1 119 ? 16.966 -3.000 -9.196 1.00 97.12 119 ASN A O 1
ATOM 980 N N . ILE A 1 120 ? 15.463 -4.201 -8.025 1.00 97.81 120 ILE A N 1
ATOM 981 C CA . ILE A 1 120 ? 15.633 -5.438 -8.808 1.00 97.81 120 ILE A CA 1
ATOM 982 C C . ILE A 1 120 ? 15.297 -5.224 -10.292 1.00 97.81 120 ILE A C 1
ATOM 984 O O . ILE A 1 120 ? 15.901 -5.837 -11.170 1.00 97.81 120 ILE A O 1
ATOM 988 N N . CYS A 1 121 ? 14.376 -4.310 -10.596 1.00 97.94 121 CYS A N 1
ATOM 989 C CA . CYS A 1 121 ? 13.992 -3.978 -11.968 1.00 97.94 121 CYS A CA 1
ATOM 990 C C . CYS A 1 121 ? 14.993 -3.045 -12.675 1.00 97.94 121 CYS A C 1
ATOM 992 O O . CYS A 1 121 ? 14.783 -2.697 -13.833 1.00 97.94 121 CYS A O 1
ATOM 994 N N . SER A 1 122 ? 16.058 -2.607 -11.999 1.00 97.00 122 SER A N 1
ATOM 995 C CA . SER A 1 122 ? 17.064 -1.723 -12.583 1.00 97.00 122 SER A CA 1
ATOM 996 C C . SER A 1 122 ? 18.033 -2.466 -13.511 1.00 97.00 122 SER A C 1
ATOM 998 O O . SER A 1 122 ? 18.159 -3.692 -13.489 1.00 97.00 122 SER A O 1
ATOM 1000 N N . GLN A 1 123 ? 18.797 -1.690 -14.282 1.00 96.19 123 GLN A N 1
ATOM 1001 C CA . GLN A 1 123 ? 19.848 -2.203 -15.163 1.00 96.19 123 GLN A CA 1
ATOM 1002 C C . GLN A 1 123 ? 20.982 -2.944 -14.431 1.00 96.19 123 GLN A C 1
ATOM 1004 O O . GLN A 1 1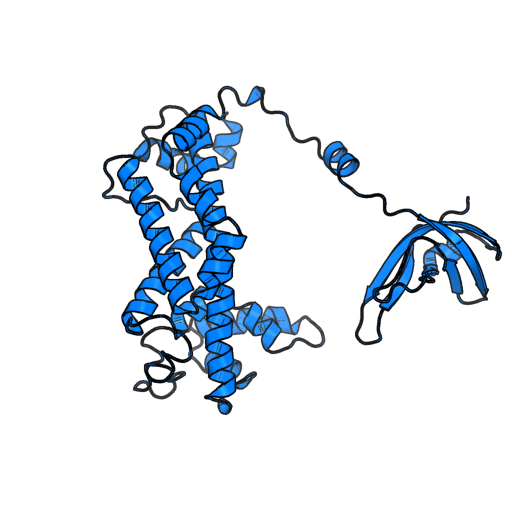23 ? 21.775 -3.612 -15.089 1.00 96.19 123 GLN A O 1
ATOM 1009 N N . GLU A 1 124 ? 21.088 -2.835 -13.097 1.00 95.94 124 GLU A N 1
ATOM 1010 C CA . GLU A 1 124 ? 22.077 -3.562 -12.280 1.00 95.94 124 GLU A CA 1
ATOM 1011 C C . GLU A 1 124 ? 21.955 -5.079 -12.467 1.00 95.94 124 GLU A C 1
ATOM 1013 O O . GLU A 1 124 ? 22.957 -5.791 -12.444 1.00 95.94 124 GLU A O 1
ATOM 1018 N N . HIS A 1 125 ? 20.746 -5.564 -12.745 1.00 97.12 125 HIS A N 1
ATOM 1019 C CA . HIS A 1 125 ? 20.452 -6.982 -12.922 1.00 97.12 125 HIS A CA 1
ATOM 1020 C C . HIS A 1 125 ? 20.311 -7.395 -14.392 1.00 97.12 125 HIS A C 1
ATOM 1022 O O . HIS A 1 125 ? 19.680 -8.411 -14.688 1.00 97.12 125 HIS A O 1
ATOM 1028 N N . ASN A 1 126 ? 20.896 -6.631 -15.319 1.00 97.38 126 ASN A N 1
ATOM 1029 C CA . ASN A 1 126 ? 21.047 -7.070 -16.703 1.00 97.38 126 ASN A CA 1
ATOM 1030 C C . ASN A 1 126 ? 21.947 -8.310 -16.780 1.00 97.38 126 ASN A C 1
ATOM 1032 O O . ASN A 1 126 ? 22.904 -8.453 -16.022 1.00 97.38 126 ASN A O 1
ATOM 1036 N N . GLU A 1 127 ? 21.686 -9.188 -17.741 1.00 95.88 127 GLU A N 1
ATOM 1037 C CA . GLU A 1 127 ? 22.467 -10.413 -17.949 1.00 95.88 127 GLU A CA 1
ATOM 1038 C C . GLU A 1 127 ? 23.941 -10.162 -18.261 1.00 95.88 127 GLU A C 1
ATOM 1040 O O . GLU A 1 127 ? 24.790 -10.978 -17.907 1.00 95.88 127 GLU A O 1
ATOM 1045 N N . SER A 1 128 ? 24.249 -9.006 -18.854 1.00 95.31 128 SER A N 1
ATOM 1046 C CA . SER A 1 128 ? 25.617 -8.542 -19.099 1.00 95.31 128 SER A CA 1
ATOM 1047 C C . SER A 1 128 ? 26.418 -8.285 -17.821 1.00 95.31 128 SER A C 1
ATOM 1049 O O . SER A 1 128 ? 27.639 -8.174 -17.886 1.00 95.31 128 SER A O 1
ATOM 1051 N N . ASN A 1 129 ? 25.755 -8.149 -16.670 1.00 95.56 129 ASN A N 1
ATOM 1052 C CA . ASN A 1 129 ? 26.404 -7.851 -15.402 1.00 95.56 129 ASN A CA 1
ATOM 1053 C C . ASN A 1 129 ? 26.663 -9.157 -14.651 1.00 95.56 129 ASN A C 1
ATOM 1055 O O . ASN A 1 129 ? 25.785 -9.681 -13.954 1.00 95.56 129 ASN A O 1
ATOM 1059 N N . GLU A 1 130 ? 27.877 -9.680 -14.807 1.00 92.69 130 GLU A N 1
ATOM 1060 C CA . GLU A 1 130 ? 28.336 -10.868 -14.090 1.00 92.69 130 GLU A CA 1
ATOM 1061 C C . GLU A 1 130 ? 28.236 -10.673 -12.573 1.00 92.69 130 GLU A C 1
ATOM 1063 O O . GLU A 1 130 ? 28.519 -9.601 -12.037 1.00 92.69 130 GLU A O 1
ATOM 1068 N N . GLY A 1 131 ? 27.798 -11.718 -11.870 1.00 89.94 131 GLY A N 1
ATOM 1069 C CA . GLY A 1 131 ? 27.593 -11.657 -10.424 1.00 89.94 131 GLY A CA 1
ATOM 1070 C C . GLY A 1 131 ? 26.362 -10.856 -9.990 1.00 89.94 131 GLY A C 1
ATOM 1071 O O . GLY A 1 131 ? 26.194 -10.644 -8.796 1.00 89.94 131 GLY A O 1
ATOM 1072 N N . SER A 1 132 ? 25.492 -10.425 -10.912 1.00 94.81 132 SER A N 1
ATOM 1073 C CA . SER A 1 132 ? 24.156 -9.910 -10.588 1.00 94.81 132 SER A CA 1
ATOM 1074 C C . SER A 1 132 ? 23.099 -11.028 -10.593 1.00 94.81 132 SER A C 1
ATOM 1076 O O . SER A 1 132 ? 23.385 -12.175 -10.934 1.00 94.81 132 SER A O 1
ATOM 1078 N N . LEU A 1 133 ? 21.841 -10.701 -10.271 1.00 96.19 133 LEU A N 1
ATOM 1079 C CA . LEU A 1 133 ? 20.717 -11.620 -10.485 1.00 96.19 133 LEU A CA 1
ATOM 1080 C C . LEU A 1 133 ? 20.530 -12.032 -11.956 1.00 96.19 133 LEU A C 1
ATOM 1082 O O . LEU A 1 133 ? 19.899 -13.063 -12.186 1.00 96.19 133 LEU A O 1
ATOM 1086 N N . GLN A 1 134 ? 21.058 -11.274 -12.930 1.00 96.69 134 GLN A N 1
ATOM 1087 C CA . GLN A 1 134 ? 20.964 -11.547 -14.373 1.00 96.69 134 GLN A CA 1
ATOM 1088 C C . GLN A 1 134 ? 19.531 -11.920 -14.794 1.00 96.69 134 GLN A C 1
ATOM 1090 O O . GLN A 1 134 ? 19.258 -13.065 -15.170 1.00 96.69 134 GLN A O 1
ATOM 1095 N N . LEU A 1 135 ? 18.604 -10.975 -14.613 1.00 97.31 135 LEU A N 1
ATOM 1096 C CA . LEU A 1 135 ? 17.185 -11.137 -14.924 1.00 97.31 135 LEU A CA 1
ATOM 1097 C C . LEU A 1 135 ? 16.804 -10.568 -16.296 1.00 97.31 135 LEU A C 1
ATOM 1099 O O . LEU A 1 135 ? 15.898 -11.081 -16.952 1.00 97.31 135 LEU A O 1
ATOM 1103 N N . TRP A 1 136 ? 17.466 -9.488 -16.717 1.00 97.75 136 TRP A N 1
ATOM 1104 C CA . TRP A 1 136 ? 16.987 -8.665 -17.824 1.00 97.75 136 TRP A CA 1
ATOM 1105 C C . TRP A 1 136 ? 17.876 -8.757 -19.068 1.00 97.75 136 TRP A C 1
ATOM 1107 O O . TRP A 1 136 ? 19.100 -8.654 -18.938 1.00 97.75 136 TRP A O 1
ATOM 1117 N N . PRO A 1 137 ? 17.284 -8.864 -20.275 1.00 96.69 137 PRO A N 1
ATOM 1118 C CA . PRO A 1 137 ? 15.847 -8.790 -20.579 1.00 96.69 137 PRO A CA 1
ATOM 1119 C C . PRO A 1 137 ? 15.103 -10.138 -20.559 1.00 96.69 137 PRO A C 1
ATOM 1121 O O . PRO A 1 137 ? 13.883 -10.129 -20.680 1.00 96.69 137 PRO A O 1
ATOM 1124 N N . THR A 1 138 ? 15.794 -11.270 -20.414 1.00 97.50 138 THR A N 1
ATOM 1125 C CA . THR A 1 138 ? 15.231 -12.614 -20.653 1.00 97.50 138 THR A CA 1
ATOM 1126 C C . THR A 1 138 ? 13.944 -12.918 -19.902 1.00 97.50 138 THR A C 1
ATOM 1128 O O . THR A 1 138 ? 13.028 -13.470 -20.498 1.00 97.50 138 THR A O 1
ATOM 1131 N N . TYR A 1 139 ? 13.835 -12.526 -18.632 1.00 98.06 139 TYR A N 1
ATOM 1132 C CA . TYR A 1 139 ? 12.652 -12.820 -17.816 1.00 98.06 139 TYR A CA 1
ATOM 1133 C C . TYR A 1 139 ? 11.643 -11.663 -17.758 1.00 98.06 139 TYR A C 1
ATOM 1135 O O . TYR A 1 139 ? 10.759 -11.643 -16.900 1.00 98.06 139 TYR A O 1
ATOM 1143 N N . LYS A 1 140 ? 11.765 -10.667 -18.649 1.00 98.06 140 LYS A N 1
ATOM 1144 C CA . LYS A 1 140 ? 10.844 -9.520 -18.704 1.00 98.06 140 LYS A CA 1
ATOM 1145 C C . LYS A 1 140 ? 9.413 -9.958 -18.985 1.00 98.06 140 LYS A C 1
ATOM 1147 O O . LYS A 1 140 ? 8.524 -9.463 -18.307 1.00 98.06 140 LYS A O 1
ATOM 1152 N N . ASP A 1 141 ? 9.191 -10.887 -19.909 1.00 98.12 141 ASP A N 1
ATOM 1153 C CA . ASP A 1 141 ? 7.833 -11.330 -20.250 1.00 98.12 141 ASP A CA 1
ATOM 1154 C C . ASP A 1 141 ? 7.257 -12.336 -19.237 1.00 98.12 141 ASP A C 1
ATOM 1156 O O . ASP A 1 141 ? 6.040 -12.432 -19.118 1.00 98.12 141 ASP A O 1
ATOM 1160 N N . ASP A 1 142 ? 8.092 -13.030 -18.448 1.00 98.50 142 ASP A N 1
ATOM 1161 C CA . ASP A 1 142 ? 7.614 -13.835 -17.312 1.00 98.50 142 ASP A CA 1
ATOM 1162 C C . ASP A 1 142 ? 7.130 -12.933 -16.157 1.00 98.50 142 ASP A C 1
ATOM 1164 O O . ASP A 1 142 ? 6.113 -13.216 -15.524 1.00 98.50 142 ASP A O 1
ATOM 1168 N N . ILE A 1 143 ? 7.845 -11.829 -15.887 1.00 98.44 143 ILE A N 1
ATOM 1169 C CA . ILE A 1 143 ? 7.548 -10.929 -14.758 1.00 98.44 143 ILE A CA 1
ATOM 1170 C C . ILE A 1 143 ? 6.513 -9.854 -15.130 1.00 98.44 143 ILE A C 1
ATOM 1172 O O . ILE A 1 143 ? 5.721 -9.433 -14.277 1.00 98.44 143 ILE A O 1
ATOM 1176 N N . PHE A 1 144 ? 6.531 -9.401 -16.387 1.00 98.62 144 PHE A N 1
ATOM 1177 C CA . PHE A 1 144 ? 5.691 -8.333 -16.924 1.00 98.62 144 PHE A CA 1
ATOM 1178 C C . PHE A 1 144 ? 5.011 -8.725 -18.258 1.00 98.62 144 PHE A C 1
ATOM 1180 O O . PHE A 1 144 ? 5.308 -8.126 -19.299 1.00 98.62 144 PHE A O 1
ATOM 1187 N N . PRO A 1 145 ? 4.107 -9.722 -18.255 1.00 98.31 145 PRO A N 1
ATOM 1188 C CA . PRO A 1 145 ? 3.525 -10.300 -19.471 1.00 98.31 145 PRO A CA 1
ATOM 1189 C C . PRO A 1 145 ? 2.583 -9.363 -20.244 1.00 98.31 145 PRO A C 1
ATOM 1191 O O . PRO A 1 145 ? 2.410 -9.517 -21.449 1.00 98.31 145 PRO A O 1
ATOM 1194 N N . ASP A 1 146 ? 1.962 -8.385 -19.579 1.00 98.25 146 ASP A N 1
ATOM 1195 C CA . ASP A 1 146 ? 0.857 -7.590 -20.139 1.00 98.25 146 ASP A CA 1
ATOM 1196 C C . ASP A 1 146 ? 1.298 -6.195 -20.635 1.00 98.25 146 ASP A C 1
ATOM 1198 O O . ASP A 1 146 ? 0.549 -5.207 -20.568 1.00 98.25 146 ASP A O 1
ATOM 1202 N N . THR A 1 147 ? 2.539 -6.079 -21.120 1.00 96.69 147 THR A N 1
ATOM 1203 C CA . THR A 1 147 ? 3.101 -4.818 -21.627 1.00 96.69 147 THR A CA 1
ATOM 1204 C C . THR A 1 147 ? 4.145 -5.018 -22.723 1.00 96.69 147 THR A C 1
ATOM 1206 O O . THR A 1 147 ? 4.992 -5.903 -22.636 1.00 96.69 147 THR A O 1
ATOM 1209 N N . ASP A 1 148 ? 4.154 -4.120 -23.707 1.00 96.38 148 ASP A N 1
ATOM 1210 C CA . ASP A 1 148 ? 5.178 -4.068 -24.762 1.00 96.38 148 ASP A CA 1
ATOM 1211 C C . ASP A 1 148 ? 6.371 -3.169 -24.389 1.00 96.38 148 ASP A C 1
ATOM 1213 O O . ASP A 1 148 ? 7.315 -3.018 -25.163 1.00 96.38 148 ASP A O 1
ATOM 1217 N N . LEU A 1 149 ? 6.338 -2.545 -23.206 1.00 97.12 149 LEU A N 1
ATOM 1218 C CA . LEU A 1 149 ? 7.403 -1.658 -22.739 1.00 97.12 149 LEU A CA 1
ATOM 1219 C C . LEU A 1 149 ? 8.719 -2.418 -22.535 1.00 97.12 149 LEU A C 1
ATOM 1221 O O . LEU A 1 149 ? 8.740 -3.560 -22.068 1.00 97.12 149 LEU A O 1
ATOM 1225 N N . SER A 1 150 ? 9.836 -1.747 -22.807 1.00 97.06 150 SER A N 1
ATOM 1226 C CA . SER A 1 150 ? 11.153 -2.252 -22.421 1.00 97.06 150 SER A CA 1
ATOM 1227 C C . SER A 1 150 ? 11.310 -2.278 -20.897 1.00 97.06 150 SER A C 1
ATOM 1229 O O . SER A 1 150 ? 10.683 -1.498 -20.174 1.00 97.06 150 SER A O 1
ATOM 1231 N N . ILE A 1 151 ? 12.217 -3.116 -20.384 1.00 97.19 151 ILE A N 1
ATOM 1232 C CA . ILE A 1 151 ? 12.512 -3.150 -18.942 1.00 97.19 151 ILE A CA 1
ATOM 1233 C C . ILE A 1 151 ? 12.949 -1.781 -18.396 1.00 97.19 151 ILE A C 1
ATOM 1235 O O . ILE A 1 151 ? 12.585 -1.414 -17.283 1.00 97.19 151 ILE A O 1
ATOM 1239 N N . GLY A 1 152 ? 13.660 -0.978 -19.196 1.00 97.25 152 GLY A N 1
ATOM 1240 C CA . GLY A 1 152 ? 14.059 0.377 -18.811 1.00 97.25 152 GLY A CA 1
ATOM 1241 C C . GLY A 1 152 ? 12.867 1.325 -18.638 1.00 97.25 152 GLY A C 1
ATOM 1242 O O . GLY A 1 152 ? 12.830 2.111 -17.690 1.00 97.25 152 GLY A O 1
ATOM 1243 N N . GLU A 1 153 ? 11.863 1.232 -19.513 1.00 97.56 153 GLU A N 1
ATOM 1244 C CA . GLU A 1 153 ? 10.618 2.003 -19.399 1.00 97.56 153 GLU A CA 1
ATOM 1245 C C . GLU A 1 153 ? 9.768 1.535 -18.214 1.00 97.56 153 GLU A C 1
ATOM 1247 O O . GLU A 1 153 ? 9.267 2.364 -17.450 1.00 97.56 153 GLU A O 1
ATOM 1252 N N . ILE A 1 154 ? 9.674 0.219 -17.998 1.00 98.06 154 ILE A N 1
ATOM 1253 C CA . ILE A 1 154 ? 9.000 -0.364 -16.831 1.00 98.06 154 ILE A CA 1
ATOM 1254 C C . ILE A 1 154 ? 9.670 0.125 -15.541 1.00 98.06 154 ILE A C 1
ATOM 1256 O O . ILE A 1 154 ? 8.992 0.634 -14.647 1.00 98.06 154 ILE A O 1
ATOM 1260 N N . TYR A 1 155 ? 11.001 0.060 -15.457 1.00 98.06 155 TYR A N 1
ATOM 1261 C CA . TYR A 1 155 ? 11.759 0.537 -14.300 1.00 98.06 155 TYR A CA 1
ATOM 1262 C C . TYR A 1 155 ? 11.566 2.034 -14.046 1.00 98.06 155 TYR A C 1
ATOM 1264 O O . TYR A 1 155 ? 11.412 2.455 -12.896 1.00 98.06 155 TYR A O 1
ATOM 1272 N N . LYS A 1 156 ? 11.513 2.853 -15.103 1.00 97.62 156 LYS A N 1
ATOM 1273 C CA . LYS A 1 156 ? 11.204 4.284 -14.989 1.00 97.62 156 LYS A CA 1
ATOM 1274 C C . LYS A 1 156 ? 9.825 4.503 -14.362 1.00 97.62 156 LYS A C 1
ATOM 1276 O O . LYS A 1 156 ? 9.701 5.313 -13.442 1.00 97.62 156 LYS A O 1
ATOM 1281 N N . ASN A 1 157 ? 8.814 3.758 -14.801 1.00 97.50 157 ASN A N 1
ATOM 1282 C CA . ASN A 1 157 ? 7.464 3.845 -14.245 1.00 97.50 157 ASN A CA 1
ATOM 1283 C C . ASN A 1 157 ? 7.414 3.363 -12.785 1.00 97.50 157 ASN A C 1
ATOM 1285 O O . ASN A 1 157 ? 6.875 4.062 -11.924 1.00 97.50 157 ASN A O 1
ATOM 1289 N N . ILE A 1 158 ? 8.054 2.233 -12.468 1.00 98.38 158 ILE A N 1
ATOM 1290 C CA . ILE A 1 158 ? 8.188 1.726 -11.092 1.00 98.38 158 ILE A CA 1
ATOM 1291 C C . ILE A 1 158 ? 8.894 2.753 -10.196 1.00 98.38 158 ILE A C 1
ATOM 1293 O O . ILE A 1 158 ? 8.473 2.975 -9.062 1.00 98.38 158 ILE A O 1
ATOM 1297 N N . SER A 1 159 ? 9.920 3.438 -10.705 1.00 97.56 159 SER A N 1
ATOM 1298 C CA . SER A 1 159 ? 10.648 4.482 -9.974 1.00 97.56 159 SER A CA 1
ATOM 1299 C C . SER A 1 159 ? 9.758 5.677 -9.629 1.00 97.56 159 SER A C 1
ATOM 1301 O O . SER A 1 159 ? 9.816 6.180 -8.505 1.00 97.56 159 SER A O 1
ATOM 1303 N N . VAL A 1 160 ? 8.884 6.104 -10.550 1.00 96.56 160 VAL A N 1
ATOM 1304 C CA . VAL A 1 160 ? 7.872 7.143 -10.280 1.00 96.56 160 VAL A CA 1
ATOM 1305 C C . VAL A 1 160 ? 6.922 6.698 -9.165 1.00 96.56 160 VAL A C 1
ATOM 1307 O O . VAL A 1 160 ? 6.696 7.453 -8.214 1.00 96.56 160 VAL A O 1
ATOM 1310 N N . VAL A 1 161 ? 6.421 5.460 -9.229 1.00 98.25 161 VAL A N 1
ATOM 1311 C CA . VAL A 1 161 ? 5.553 4.887 -8.186 1.00 98.25 161 VAL A CA 1
ATOM 1312 C C . VAL A 1 161 ? 6.295 4.758 -6.849 1.00 98.25 161 VAL A C 1
ATOM 1314 O O . VAL A 1 161 ? 5.712 5.025 -5.801 1.00 98.25 161 VAL A O 1
ATOM 1317 N N . ASN A 1 162 ? 7.590 4.437 -6.849 1.00 97.88 162 ASN A N 1
ATOM 1318 C CA . ASN A 1 162 ? 8.393 4.328 -5.628 1.00 97.88 162 ASN A CA 1
ATOM 1319 C C . ASN A 1 162 ? 8.621 5.698 -4.969 1.00 97.88 162 ASN A C 1
ATOM 1321 O O . ASN A 1 162 ? 8.478 5.837 -3.755 1.00 97.88 162 ASN A O 1
ATOM 1325 N N . ILE A 1 163 ? 8.893 6.743 -5.761 1.00 96.25 163 ILE A N 1
ATOM 1326 C CA . ILE A 1 163 ? 8.960 8.128 -5.264 1.00 96.25 163 ILE A CA 1
ATOM 1327 C C . ILE A 1 163 ? 7.618 8.531 -4.645 1.00 96.25 163 ILE A C 1
ATOM 1329 O O . ILE A 1 163 ? 7.585 9.104 -3.554 1.00 96.25 163 ILE A O 1
ATOM 1333 N N . LEU A 1 164 ? 6.508 8.212 -5.313 1.00 97.00 164 LEU A N 1
ATOM 1334 C CA . LEU A 1 164 ? 5.166 8.471 -4.799 1.00 97.00 164 LEU A CA 1
ATOM 1335 C C . LEU A 1 164 ? 4.907 7.727 -3.481 1.00 97.00 164 LEU A C 1
ATOM 1337 O O . LEU A 1 164 ? 4.452 8.342 -2.516 1.00 97.00 164 LEU A O 1
ATOM 1341 N N . ARG A 1 165 ? 5.264 6.439 -3.405 1.00 97.44 165 ARG A N 1
ATOM 1342 C CA . ARG A 1 165 ? 5.175 5.633 -2.181 1.00 97.44 165 ARG A CA 1
ATOM 1343 C C . ARG A 1 165 ? 5.953 6.276 -1.041 1.00 97.44 165 ARG A C 1
ATOM 1345 O O . ARG A 1 165 ? 5.423 6.398 0.061 1.00 97.44 165 ARG A O 1
ATOM 1352 N N . ASN A 1 166 ? 7.183 6.718 -1.300 1.00 96.44 166 ASN A N 1
ATOM 1353 C CA . ASN A 1 166 ? 8.025 7.361 -0.292 1.00 96.44 166 ASN A CA 1
ATOM 1354 C C . ASN A 1 166 ? 7.416 8.679 0.205 1.00 96.44 166 ASN A C 1
ATOM 1356 O O . ASN A 1 166 ? 7.385 8.928 1.411 1.00 96.44 166 ASN A O 1
ATOM 1360 N N . ARG A 1 167 ? 6.850 9.495 -0.695 1.00 96.25 167 ARG A N 1
ATOM 1361 C CA . ARG A 1 167 ? 6.107 10.708 -0.312 1.00 96.25 167 ARG A CA 1
ATOM 1362 C C . ARG A 1 167 ? 4.943 10.372 0.616 1.00 96.25 167 ARG A C 1
ATOM 1364 O O . ARG A 1 167 ? 4.798 11.010 1.655 1.00 96.25 167 ARG A O 1
ATOM 1371 N N . ILE A 1 168 ? 4.158 9.345 0.291 1.00 96.88 168 ILE A N 1
ATOM 1372 C CA . ILE A 1 168 ? 3.028 8.901 1.119 1.00 96.88 168 ILE A CA 1
ATOM 1373 C C . ILE A 1 168 ? 3.508 8.438 2.502 1.00 96.88 168 ILE A C 1
ATOM 1375 O O . ILE A 1 168 ? 2.955 8.884 3.511 1.00 96.88 168 ILE A O 1
ATOM 1379 N N . SER A 1 169 ? 4.572 7.626 2.577 1.00 94.81 169 SER A N 1
ATOM 1380 C CA . SER A 1 169 ? 5.120 7.145 3.856 1.00 94.81 169 SER A CA 1
ATOM 1381 C C . SER A 1 169 ? 5.729 8.253 4.719 1.00 94.81 169 SER A C 1
ATOM 1383 O O . SER A 1 169 ? 5.719 8.154 5.941 1.00 94.81 169 SER A O 1
ATOM 1385 N N . HIS A 1 170 ? 6.223 9.333 4.108 1.00 94.44 170 HIS A N 1
ATOM 1386 C CA . HIS A 1 170 ? 6.690 10.530 4.819 1.00 94.44 170 HIS A CA 1
ATOM 1387 C C . HIS A 1 170 ? 5.575 11.565 5.067 1.00 94.44 170 HIS A C 1
ATOM 1389 O O . HIS A 1 170 ? 5.816 12.648 5.620 1.00 94.44 170 HIS A O 1
ATOM 1395 N N . HIS A 1 171 ? 4.332 11.223 4.711 1.00 94.31 171 HIS A N 1
ATOM 1396 C CA . HIS A 1 171 ? 3.155 12.081 4.809 1.00 94.31 171 HIS A CA 1
ATOM 1397 C C . HIS A 1 171 ? 3.333 13.417 4.074 1.00 94.31 171 HIS A C 1
ATOM 1399 O O . HIS A 1 171 ? 2.924 14.469 4.569 1.00 94.31 171 HIS A O 1
ATOM 1405 N N . GLU A 1 172 ? 3.991 13.390 2.921 1.00 94.31 172 GLU A N 1
ATOM 1406 C CA . GLU A 1 172 ? 4.106 14.532 2.025 1.00 94.31 172 GLU A CA 1
ATOM 1407 C C . GLU A 1 172 ? 2.872 14.652 1.121 1.00 94.31 172 GLU A C 1
ATOM 1409 O O . GLU A 1 172 ? 2.089 13.717 0.943 1.00 94.31 172 GLU A O 1
ATOM 1414 N N . VAL A 1 173 ? 2.687 15.836 0.539 1.00 95.31 173 VAL A N 1
ATOM 1415 C CA . VAL A 1 173 ? 1.667 16.052 -0.495 1.00 95.31 173 VAL A CA 1
ATOM 1416 C C . VAL A 1 173 ? 2.013 15.250 -1.740 1.00 95.31 173 VAL A C 1
ATOM 1418 O O . VAL A 1 173 ? 3.196 15.124 -2.041 1.00 95.31 173 VAL A O 1
ATOM 1421 N N . ILE A 1 174 ? 1.027 14.761 -2.492 1.00 94.81 174 ILE A N 1
ATOM 1422 C CA . ILE A 1 174 ? 1.267 13.961 -3.715 1.00 94.81 174 ILE A CA 1
ATOM 1423 C C . ILE A 1 174 ? 0.950 14.707 -5.019 1.00 94.81 174 ILE A C 1
ATOM 1425 O O . ILE A 1 174 ? 1.457 14.352 -6.078 1.00 94.81 174 ILE A O 1
ATOM 1429 N N . TRP A 1 175 ? 0.186 15.794 -4.924 1.00 94.88 175 TRP A N 1
ATOM 1430 C CA . TRP A 1 175 ? -0.255 16.645 -6.036 1.00 94.88 175 TRP A CA 1
ATOM 1431 C C . TRP A 1 175 ? 0.748 17.751 -6.404 1.00 94.88 175 TRP A C 1
ATOM 1433 O O . TRP A 1 175 ? 0.582 18.435 -7.407 1.00 94.88 175 TRP A O 1
ATOM 1443 N N . LYS A 1 176 ? 1.783 17.975 -5.578 1.00 89.81 176 LYS A N 1
ATOM 1444 C CA . LYS A 1 176 ? 2.702 19.111 -5.763 1.00 89.81 176 LYS A CA 1
ATOM 1445 C C . LYS A 1 176 ? 3.488 18.985 -7.065 1.00 89.81 176 LYS A C 1
ATOM 1447 O O . LYS A 1 176 ? 4.306 18.070 -7.198 1.00 89.81 176 LYS A O 1
ATOM 1452 N N . ASP A 1 177 ? 3.304 19.982 -7.920 1.00 87.88 177 ASP A N 1
ATOM 1453 C CA . ASP A 1 177 ? 4.075 20.259 -9.125 1.00 87.88 177 ASP A CA 1
ATOM 1454 C C . ASP A 1 177 ? 4.484 21.737 -9.111 1.00 87.88 177 ASP A C 1
ATOM 1456 O O . ASP A 1 177 ? 3.649 22.614 -8.911 1.00 87.88 177 ASP A O 1
ATOM 1460 N N . LYS A 1 178 ? 5.779 22.025 -9.278 1.00 83.12 178 LYS A N 1
ATOM 1461 C CA . LYS A 1 178 ? 6.299 23.402 -9.266 1.00 83.12 178 LYS A CA 1
ATOM 1462 C C . LYS A 1 178 ? 5.885 24.204 -10.502 1.00 83.12 178 LYS A C 1
ATOM 1464 O O . LYS A 1 178 ? 5.936 25.425 -10.443 1.00 83.12 178 LYS A O 1
ATOM 1469 N N . ASN A 1 179 ? 5.505 23.525 -11.582 1.00 86.44 179 ASN A N 1
ATOM 1470 C CA . ASN A 1 179 ? 5.142 24.146 -12.852 1.00 86.44 179 ASN A CA 1
ATOM 1471 C C . ASN A 1 179 ? 3.626 24.335 -13.004 1.00 86.44 179 ASN A C 1
ATOM 1473 O O . ASN A 1 179 ? 3.182 24.971 -13.958 1.00 86.44 179 ASN A O 1
ATOM 1477 N N . ALA A 1 180 ? 2.823 23.788 -12.089 1.00 87.31 180 ALA A N 1
ATOM 1478 C CA . ALA A 1 180 ? 1.377 23.948 -12.123 1.00 87.31 180 ALA A CA 1
ATOM 1479 C C . ALA A 1 180 ? 0.978 25.376 -11.721 1.00 87.31 180 ALA A C 1
ATOM 1481 O O . ALA A 1 180 ? 1.345 25.860 -10.651 1.00 87.31 180 ALA A O 1
ATOM 1482 N N . LEU A 1 181 ? 0.201 26.032 -12.587 1.00 83.06 181 LEU A N 1
ATOM 1483 C CA . LEU A 1 181 ? -0.259 27.411 -12.399 1.00 83.06 181 LEU A CA 1
ATOM 1484 C C . LEU A 1 181 ? -1.534 27.509 -11.548 1.00 83.06 181 LEU A C 1
ATOM 1486 O O . LEU A 1 181 ? -1.765 28.518 -10.887 1.00 83.06 181 LEU A O 1
ATOM 1490 N N . ASN A 1 182 ? -2.387 26.487 -11.600 1.00 88.69 182 ASN A N 1
ATOM 1491 C CA . ASN A 1 182 ? -3.712 26.487 -10.987 1.00 88.69 182 ASN A CA 1
ATOM 1492 C C . ASN A 1 182 ? -4.072 25.099 -10.433 1.00 88.69 182 ASN A C 1
ATOM 1494 O O . ASN A 1 182 ? -3.325 24.130 -10.597 1.00 88.69 182 ASN A O 1
ATOM 1498 N N . GLN A 1 183 ? -5.235 25.016 -9.785 1.00 91.75 183 GLN A N 1
ATOM 1499 C CA . GLN A 1 183 ? -5.753 23.785 -9.192 1.00 91.75 183 GLN A CA 1
ATOM 1500 C C . GLN A 1 183 ? -5.855 22.634 -10.206 1.00 91.75 183 GLN A C 1
ATOM 1502 O O . GLN A 1 183 ? -5.468 21.515 -9.877 1.00 91.75 183 GLN A O 1
ATOM 1507 N N . ASP A 1 184 ? -6.291 22.903 -11.438 1.00 93.44 184 ASP A N 1
ATOM 1508 C CA . ASP A 1 184 ? -6.420 21.877 -12.481 1.00 93.44 184 ASP A CA 1
ATOM 1509 C C . ASP A 1 184 ? -5.062 21.264 -12.843 1.00 93.44 184 ASP A C 1
ATOM 1511 O O . ASP A 1 184 ? -4.950 20.051 -13.001 1.00 93.44 184 ASP A O 1
ATOM 1515 N N . GLY A 1 185 ? -3.996 22.069 -12.887 1.00 94.44 185 GLY A N 1
ATOM 1516 C CA . GLY A 1 185 ? -2.632 21.569 -13.078 1.00 94.44 185 GLY A CA 1
ATOM 1517 C C . GLY A 1 185 ? -2.175 20.633 -11.953 1.00 94.44 185 GLY A C 1
ATOM 1518 O O . GLY A 1 185 ? -1.537 19.612 -12.212 1.00 94.44 185 GLY A O 1
ATOM 1519 N N . LEU A 1 186 ? -2.540 20.934 -10.704 1.00 95.19 186 LEU A N 1
ATOM 1520 C CA . LEU A 1 186 ? -2.236 20.070 -9.556 1.00 95.19 186 LEU A CA 1
ATOM 1521 C C . LEU A 1 186 ? -3.051 18.772 -9.595 1.00 95.19 186 LEU A C 1
ATOM 1523 O O . LEU A 1 186 ? -2.526 17.711 -9.263 1.00 95.19 186 LEU A O 1
ATOM 1527 N N . ILE A 1 187 ? -4.312 18.838 -10.031 1.00 96.19 187 ILE A N 1
ATOM 1528 C CA . ILE A 1 187 ? -5.160 17.658 -10.239 1.00 96.19 187 ILE A CA 1
ATOM 1529 C C . ILE A 1 187 ? -4.596 16.796 -11.371 1.00 96.19 187 ILE A C 1
ATOM 1531 O O . ILE A 1 187 ? -4.453 15.591 -11.188 1.00 96.19 187 ILE A O 1
ATOM 1535 N N . ASN A 1 188 ? -4.177 17.384 -12.493 1.00 95.38 188 ASN A N 1
ATOM 1536 C CA . ASN A 1 188 ? -3.532 16.643 -13.579 1.00 95.38 188 ASN A CA 1
ATOM 1537 C C . ASN A 1 188 ? -2.285 15.906 -13.087 1.00 95.38 188 ASN A C 1
ATOM 1539 O O . ASN A 1 188 ? -2.106 14.737 -13.415 1.00 95.38 188 ASN A O 1
ATOM 1543 N N . LYS A 1 189 ? -1.489 16.514 -12.195 1.00 95.94 189 LYS A N 1
ATOM 1544 C CA . LYS A 1 189 ? -0.355 15.815 -11.580 1.00 95.94 189 LYS A CA 1
ATOM 1545 C C . LYS A 1 189 ? -0.780 14.570 -10.791 1.00 95.94 189 LYS A C 1
ATOM 1547 O O . LYS A 1 189 ? -0.067 13.565 -10.790 1.00 95.94 189 LYS A O 1
ATOM 1552 N N . VAL A 1 190 ? -1.920 14.626 -10.103 1.00 97.38 190 VAL A N 1
ATOM 1553 C CA . VAL A 1 190 ? -2.507 13.469 -9.408 1.00 97.38 190 VAL A CA 1
ATOM 1554 C C . VAL A 1 190 ? -2.942 12.402 -10.408 1.00 97.38 190 VAL A C 1
ATOM 1556 O O . VAL A 1 190 ? -2.620 11.233 -10.208 1.00 97.38 190 VAL A O 1
ATOM 1559 N N . ILE A 1 191 ? -3.622 12.797 -11.485 1.00 97.38 191 ILE A N 1
ATOM 1560 C CA . ILE A 1 191 ? -4.055 11.883 -12.547 1.00 97.38 191 ILE A CA 1
ATOM 1561 C C . ILE A 1 191 ? -2.852 11.212 -13.221 1.00 97.38 191 ILE A C 1
ATOM 1563 O O . ILE A 1 191 ? -2.870 10.001 -13.418 1.00 97.38 191 ILE A O 1
ATOM 1567 N N . ASP A 1 192 ? -1.770 11.946 -13.479 1.00 96.44 192 ASP A N 1
ATOM 1568 C CA . ASP A 1 192 ? -0.531 11.396 -14.037 1.00 96.44 192 ASP A CA 1
ATOM 1569 C C . ASP A 1 192 ? 0.104 10.363 -13.102 1.00 96.44 192 ASP A C 1
ATOM 1571 O O . ASP A 1 192 ? 0.496 9.280 -13.533 1.00 96.44 192 ASP A O 1
ATOM 1575 N N . ASN A 1 193 ? 0.170 10.665 -11.801 1.00 97.00 193 ASN A N 1
ATOM 1576 C CA . ASN A 1 193 ? 0.658 9.706 -10.810 1.00 97.00 193 ASN A CA 1
ATOM 1577 C C . ASN A 1 193 ? -0.227 8.447 -10.776 1.00 97.00 193 ASN A C 1
ATOM 1579 O O . ASN A 1 193 ? 0.288 7.335 -10.659 1.00 97.00 193 ASN A O 1
ATOM 1583 N N . TYR A 1 194 ? -1.550 8.609 -10.881 1.00 98.12 194 TYR A N 1
ATOM 1584 C CA . TYR A 1 194 ? -2.495 7.493 -10.906 1.00 98.12 194 TYR A CA 1
ATOM 1585 C C . TYR A 1 194 ? -2.317 6.637 -12.156 1.00 98.12 194 TYR A C 1
ATOM 1587 O O . TYR A 1 194 ? -2.220 5.416 -12.054 1.00 98.12 194 TYR A O 1
ATOM 1595 N N . LYS A 1 195 ? -2.171 7.273 -13.321 1.00 97.81 195 LYS A N 1
ATOM 1596 C CA . LYS A 1 195 ? -1.834 6.609 -14.580 1.00 97.81 195 LYS A CA 1
ATOM 1597 C C . LYS A 1 195 ? -0.559 5.774 -14.439 1.00 97.81 195 LYS A C 1
ATOM 1599 O O . LYS A 1 195 ? -0.586 4.604 -14.804 1.00 97.81 195 LYS A O 1
ATOM 1604 N N . SER A 1 196 ? 0.515 6.315 -13.856 1.00 97.75 196 SER A N 1
ATOM 1605 C CA . SER A 1 196 ? 1.746 5.543 -13.622 1.00 97.75 196 SER A CA 1
ATOM 1606 C C . SER A 1 196 ? 1.510 4.316 -12.735 1.00 97.75 196 SER A C 1
ATOM 1608 O O . SER A 1 196 ? 2.056 3.251 -13.011 1.00 97.75 196 SER A O 1
ATOM 1610 N N . CYS A 1 197 ? 0.667 4.422 -11.701 1.00 98.50 197 CYS A N 1
ATOM 1611 C CA . CYS A 1 197 ? 0.272 3.259 -10.904 1.00 98.50 197 CYS A CA 1
ATOM 1612 C C . CYS A 1 197 ? -0.487 2.216 -11.740 1.00 98.50 197 CYS A C 1
ATOM 1614 O O . CYS A 1 197 ? -0.169 1.033 -11.642 1.00 98.50 197 CYS A O 1
ATOM 1616 N N . LEU A 1 198 ? -1.445 2.631 -12.577 1.00 98.56 198 LEU A N 1
ATOM 1617 C CA . LEU A 1 198 ? -2.182 1.716 -13.456 1.00 98.56 198 LEU A CA 1
ATOM 1618 C C . LEU A 1 198 ? -1.262 1.028 -14.472 1.00 98.56 198 LEU A C 1
ATOM 1620 O O . LEU A 1 198 ? -1.398 -0.169 -14.701 1.00 98.56 198 LEU A O 1
ATOM 1624 N N . GLU A 1 199 ? -0.316 1.757 -15.062 1.00 98.44 199 GLU A N 1
ATOM 1625 C CA . GLU A 1 199 ? 0.636 1.211 -16.035 1.00 98.44 199 GLU A CA 1
ATOM 1626 C C . GLU A 1 199 ? 1.563 0.173 -15.401 1.00 98.44 199 GLU A C 1
ATOM 1628 O O . GLU A 1 199 ? 1.766 -0.891 -15.984 1.00 98.44 199 GLU A O 1
ATOM 1633 N N . VAL A 1 200 ? 2.084 0.433 -14.196 1.00 98.69 200 VAL A N 1
ATOM 1634 C CA . VAL A 1 200 ? 2.891 -0.551 -13.456 1.00 98.69 200 VAL A CA 1
ATOM 1635 C C . VAL A 1 200 ? 2.043 -1.761 -13.063 1.00 98.69 200 VAL A C 1
ATOM 1637 O O . VAL A 1 200 ? 2.456 -2.893 -13.299 1.00 98.69 200 VAL A O 1
ATOM 1640 N N . ALA A 1 201 ? 0.849 -1.534 -12.509 1.00 98.75 201 ALA A N 1
ATOM 1641 C CA . ALA A 1 201 ? -0.069 -2.599 -12.115 1.00 98.75 201 ALA A CA 1
ATOM 1642 C C . ALA A 1 201 ? -0.402 -3.517 -13.297 1.00 98.75 201 ALA A C 1
ATOM 1644 O O . ALA A 1 201 ? -0.248 -4.732 -13.178 1.00 98.75 201 ALA A O 1
ATOM 1645 N N . LYS A 1 202 ? -0.787 -2.923 -14.436 1.00 98.69 202 LYS A N 1
ATOM 1646 C CA . LYS A 1 202 ? -1.050 -3.628 -15.693 1.00 98.69 202 LYS A CA 1
ATOM 1647 C C . LYS A 1 202 ? 0.182 -4.383 -16.165 1.00 98.69 202 LYS A C 1
ATOM 1649 O O . LYS A 1 202 ? 0.043 -5.541 -16.510 1.00 98.69 202 LYS A O 1
ATOM 1654 N N . SER A 1 203 ? 1.352 -3.741 -16.172 1.00 98.69 203 SER A N 1
ATOM 1655 C CA . SER A 1 203 ? 2.585 -4.368 -16.658 1.00 98.69 203 SER A CA 1
ATOM 1656 C C . SER A 1 203 ? 2.881 -5.662 -15.912 1.00 98.69 203 SER A C 1
ATOM 1658 O O . SER A 1 203 ? 3.278 -6.619 -16.554 1.00 98.69 203 SER A O 1
ATOM 1660 N N . ILE A 1 204 ? 2.657 -5.705 -14.592 1.00 98.69 204 ILE A N 1
ATOM 1661 C CA . ILE A 1 204 ? 2.828 -6.922 -13.782 1.00 98.69 204 ILE A CA 1
ATOM 1662 C C . ILE A 1 204 ? 1.783 -7.978 -14.157 1.00 98.69 204 ILE A C 1
ATOM 1664 O O . ILE A 1 204 ? 2.136 -9.133 -14.352 1.00 98.69 204 ILE A O 1
ATOM 1668 N N . HIS A 1 205 ? 0.502 -7.597 -14.206 1.00 98.56 205 HIS A N 1
ATOM 1669 C CA . HIS A 1 205 ? -0.585 -8.439 -14.708 1.00 98.56 205 HIS A CA 1
ATOM 1670 C C . HIS A 1 205 ? -1.875 -7.617 -14.859 1.00 98.56 205 HIS A C 1
ATOM 1672 O O . HIS A 1 205 ? -2.228 -6.828 -13.974 1.00 98.56 205 HIS A O 1
ATOM 1678 N N . ILE A 1 206 ? -2.656 -7.849 -15.913 1.00 98.25 206 ILE A N 1
ATOM 1679 C CA . ILE A 1 206 ? -3.890 -7.105 -16.207 1.00 98.25 206 ILE A CA 1
ATOM 1680 C C . ILE A 1 206 ? -4.934 -7.206 -15.084 1.00 98.25 206 ILE A C 1
ATOM 1682 O O . ILE A 1 206 ? -5.661 -6.246 -14.815 1.00 98.25 206 ILE A O 1
ATOM 1686 N N . ASP A 1 207 ? -4.979 -8.332 -14.368 1.00 98.56 207 ASP A N 1
ATOM 1687 C CA . ASP A 1 207 ? -5.916 -8.532 -13.252 1.00 98.56 207 ASP A CA 1
ATOM 1688 C C . ASP A 1 207 ? -5.648 -7.614 -12.055 1.00 98.56 207 ASP A C 1
ATOM 1690 O O . ASP A 1 207 ? -6.563 -7.367 -11.268 1.00 98.56 207 ASP A O 1
ATOM 1694 N N . ASN A 1 208 ? -4.458 -7.016 -11.941 1.00 98.62 208 ASN A N 1
ATOM 1695 C CA . ASN A 1 208 ? -4.238 -5.977 -10.939 1.00 98.62 208 ASN A CA 1
ATOM 1696 C C . ASN A 1 208 ? -5.172 -4.776 -11.157 1.00 98.62 208 ASN A C 1
ATOM 1698 O O . ASN A 1 208 ? -5.594 -4.158 -10.182 1.00 98.62 208 ASN A O 1
ATOM 1702 N N . LEU A 1 209 ? -5.569 -4.473 -12.400 1.00 98.56 209 LEU A N 1
ATOM 1703 C CA . LEU A 1 209 ? -6.569 -3.433 -12.666 1.00 98.56 209 LEU A CA 1
ATOM 1704 C C . LEU A 1 209 ? -7.952 -3.823 -12.125 1.00 98.56 209 LEU A C 1
ATOM 1706 O O . LEU A 1 209 ? -8.670 -2.966 -11.615 1.00 98.56 209 LEU A O 1
ATOM 1710 N N . LYS A 1 210 ? -8.306 -5.116 -12.160 1.00 98.31 210 LYS A N 1
ATOM 1711 C CA . LYS A 1 210 ? -9.544 -5.620 -11.542 1.00 98.31 210 LYS A CA 1
ATOM 1712 C C . LYS A 1 210 ? -9.491 -5.487 -10.022 1.00 98.31 210 LYS A C 1
ATOM 1714 O O . LYS A 1 210 ? -10.480 -5.091 -9.417 1.00 98.31 210 LYS A O 1
ATOM 1719 N N . LEU A 1 211 ? -8.342 -5.773 -9.403 1.00 98.19 211 LEU A N 1
ATOM 1720 C CA . LEU A 1 211 ? -8.158 -5.568 -7.962 1.00 98.19 211 LEU A CA 1
ATOM 1721 C C . LEU A 1 211 ? -8.309 -4.092 -7.579 1.00 98.19 211 LEU A C 1
ATOM 1723 O O . LEU A 1 211 ? -8.952 -3.796 -6.576 1.00 98.19 211 LEU A O 1
ATOM 1727 N N . ILE A 1 212 ? -7.770 -3.175 -8.390 1.00 98.00 212 ILE A N 1
ATOM 1728 C CA . ILE A 1 212 ? -7.921 -1.725 -8.191 1.00 98.00 212 ILE A CA 1
ATOM 1729 C C . ILE A 1 212 ? -9.394 -1.302 -8.291 1.00 98.00 212 ILE A C 1
ATOM 1731 O O . ILE A 1 212 ? -9.846 -0.486 -7.487 1.00 98.00 212 ILE A O 1
ATOM 1735 N N . GLU A 1 213 ? -10.151 -1.873 -9.229 1.00 96.94 213 GLU A N 1
ATOM 1736 C CA . GLU A 1 213 ? -11.593 -1.626 -9.344 1.00 96.94 213 GLU A CA 1
ATOM 1737 C C . GLU A 1 213 ? -12.360 -2.155 -8.118 1.00 96.94 213 GLU A C 1
ATOM 1739 O O . GLU A 1 213 ? -13.209 -1.453 -7.575 1.00 96.94 213 GLU A O 1
ATOM 1744 N N . LEU A 1 214 ? -12.021 -3.352 -7.620 1.00 97.69 214 LEU A N 1
ATOM 1745 C CA . LEU A 1 214 ? -12.671 -3.973 -6.454 1.00 97.69 214 LEU A CA 1
ATOM 1746 C C . LEU A 1 214 ? -12.449 -3.214 -5.141 1.00 97.69 214 LEU A C 1
ATOM 1748 O O . LEU A 1 214 ? -13.305 -3.264 -4.262 1.00 97.69 214 LEU A O 1
ATOM 1752 N N . ILE A 1 215 ? -11.318 -2.521 -4.993 1.00 96.94 215 ILE A N 1
ATOM 1753 C CA . ILE A 1 215 ? -11.074 -1.630 -3.845 1.00 96.94 215 ILE A CA 1
ATOM 1754 C C . ILE A 1 215 ? -11.649 -0.221 -4.061 1.00 96.94 215 ILE A C 1
ATOM 1756 O O . ILE A 1 215 ? -11.302 0.698 -3.320 1.00 96.94 215 ILE A O 1
ATOM 1760 N N . GLU A 1 216 ? -12.474 -0.039 -5.099 1.00 97.25 216 GLU A N 1
ATOM 1761 C CA . GLU A 1 216 ? -13.094 1.229 -5.502 1.00 97.25 216 GLU A CA 1
ATOM 1762 C C . GLU A 1 216 ? -12.070 2.338 -5.804 1.00 97.25 216 GLU A C 1
ATOM 1764 O O . GLU A 1 216 ? -12.374 3.532 -5.749 1.00 97.25 216 GLU A O 1
ATOM 1769 N N . GLY A 1 217 ? -10.833 1.963 -6.153 1.00 92.62 217 GLY A N 1
ATOM 1770 C CA . GLY A 1 217 ? -9.717 2.899 -6.274 1.00 92.62 217 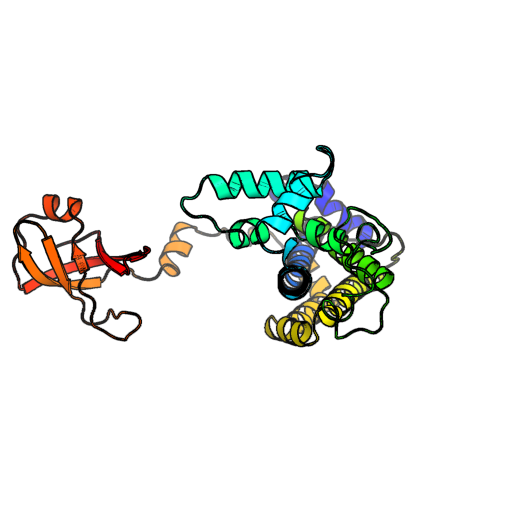GLY A CA 1
ATOM 1771 C C . GLY A 1 217 ? -9.951 3.975 -7.334 1.00 92.62 217 GLY A C 1
ATOM 1772 O O . GLY A 1 217 ? -9.541 5.119 -7.145 1.00 92.62 217 GLY A O 1
ATOM 1773 N N . LYS A 1 218 ? -10.626 3.626 -8.435 1.00 95.56 218 LYS A N 1
ATOM 1774 C CA . LYS A 1 218 ? -10.982 4.557 -9.513 1.00 95.56 218 LYS A CA 1
ATOM 1775 C C . LYS A 1 218 ? -12.050 5.554 -9.069 1.00 95.56 218 LYS A C 1
ATOM 1777 O O . LYS A 1 218 ? -11.818 6.758 -9.129 1.00 95.56 218 LYS A O 1
ATOM 1782 N N . VAL A 1 219 ? -13.191 5.057 -8.592 1.00 97.06 219 VAL A N 1
ATOM 1783 C CA . VAL A 1 219 ? -14.339 5.890 -8.196 1.00 97.06 219 VAL A CA 1
ATOM 1784 C C . VAL A 1 219 ? -13.955 6.863 -7.079 1.00 97.06 219 VAL A C 1
ATOM 1786 O O . VAL A 1 219 ? -14.300 8.043 -7.142 1.00 97.06 219 VAL A O 1
ATOM 1789 N N . LEU A 1 220 ? -13.185 6.402 -6.086 1.00 97.56 220 LEU A N 1
ATOM 1790 C CA . LEU A 1 220 ? -12.695 7.251 -4.997 1.00 97.56 220 LEU A CA 1
ATOM 1791 C C . LEU A 1 220 ? -11.757 8.357 -5.496 1.00 97.56 220 LEU A C 1
ATOM 1793 O O . LEU A 1 220 ? -11.859 9.496 -5.040 1.00 97.56 220 LEU A O 1
ATOM 1797 N N . LEU A 1 221 ? -10.847 8.042 -6.425 1.00 97.88 221 LEU A N 1
ATOM 1798 C CA . LEU A 1 221 ? -9.954 9.043 -7.009 1.00 97.88 221 LEU A CA 1
ATOM 1799 C C . LEU A 1 221 ? -10.741 10.084 -7.810 1.00 97.88 221 LEU A C 1
ATOM 1801 O O . LEU A 1 221 ? -10.546 11.282 -7.609 1.00 97.88 221 LEU A O 1
ATOM 1805 N N . GLU A 1 222 ? -11.631 9.630 -8.695 1.00 97.56 222 GLU A N 1
ATOM 1806 C CA . GLU A 1 222 ? -12.457 10.502 -9.531 1.00 97.56 222 GLU A CA 1
ATOM 1807 C C . GLU A 1 222 ? -13.268 11.476 -8.676 1.00 97.56 222 GLU A C 1
ATOM 1809 O O . GLU A 1 222 ? -13.332 12.661 -8.994 1.00 97.56 222 GLU A O 1
ATOM 1814 N N . ASP A 1 223 ? -13.842 11.013 -7.563 1.00 98.25 223 ASP A N 1
ATOM 1815 C CA . ASP A 1 223 ? -14.571 11.884 -6.648 1.00 98.25 223 ASP A CA 1
ATOM 1816 C C . ASP A 1 223 ? -13.675 12.920 -5.956 1.00 98.25 223 ASP A C 1
ATOM 1818 O O . ASP A 1 223 ? -14.009 14.107 -5.934 1.00 98.25 223 ASP A O 1
ATOM 1822 N N . LEU A 1 224 ? -12.510 12.502 -5.451 1.00 98.06 224 LEU A N 1
ATOM 1823 C CA . LEU A 1 224 ? -11.553 13.383 -4.773 1.00 98.06 224 LEU A CA 1
ATOM 1824 C C . LEU A 1 224 ? -10.915 14.422 -5.704 1.00 98.06 224 LEU A C 1
ATOM 1826 O O . LEU A 1 224 ? -10.458 15.459 -5.222 1.00 98.06 224 LEU A O 1
ATOM 1830 N N . CYS A 1 225 ? -10.875 14.157 -7.010 1.00 97.75 225 CYS A N 1
ATOM 1831 C CA . CYS A 1 225 ? -10.340 15.065 -8.022 1.00 97.75 225 CYS A CA 1
ATOM 1832 C C . CYS A 1 225 ? -11.373 16.064 -8.570 1.00 97.75 225 CYS A C 1
ATOM 1834 O O . CYS A 1 225 ? -10.998 16.945 -9.340 1.00 97.75 225 CYS A O 1
ATOM 1836 N N . LYS A 1 226 ? -12.654 15.989 -8.178 1.00 97.44 226 LYS A N 1
ATOM 1837 C CA . LYS A 1 226 ? -13.650 17.005 -8.559 1.00 97.44 226 LYS A CA 1
ATOM 1838 C C . LYS A 1 226 ? -13.384 18.323 -7.835 1.00 97.44 226 LYS A C 1
ATOM 1840 O O . LYS A 1 226 ? -13.252 18.350 -6.610 1.00 97.44 226 LYS A O 1
ATOM 1845 N N . THR A 1 227 ? -13.461 19.435 -8.566 1.00 94.88 227 THR A N 1
ATOM 1846 C CA . THR A 1 227 ? -13.385 20.795 -8.001 1.00 94.88 227 THR A CA 1
ATOM 1847 C C . THR A 1 227 ? -14.384 21.001 -6.865 1.00 94.88 227 THR A C 1
ATOM 1849 O O . THR A 1 227 ? -14.008 21.476 -5.800 1.00 94.88 227 THR A O 1
ATOM 1852 N N . SER A 1 228 ? -15.629 20.538 -7.028 1.00 96.25 228 SER A N 1
ATOM 1853 C CA . SER A 1 228 ? -16.658 20.629 -5.984 1.00 96.25 228 SER A CA 1
ATOM 1854 C C . SER A 1 228 ? -16.279 19.893 -4.698 1.00 96.25 228 SER A C 1
ATOM 1856 O O . SER A 1 228 ? -16.597 20.352 -3.604 1.00 96.25 228 SER A O 1
ATOM 1858 N N . THR A 1 229 ? -15.605 18.747 -4.808 1.00 97.56 229 THR A N 1
ATOM 1859 C CA . THR A 1 229 ? -15.167 17.964 -3.649 1.00 97.56 229 THR A CA 1
ATOM 1860 C C . THR A 1 229 ? -14.057 18.696 -2.907 1.00 97.56 229 THR A C 1
ATOM 1862 O O . THR A 1 229 ? -14.119 18.826 -1.685 1.00 97.56 229 THR A O 1
ATOM 1865 N N . ILE A 1 230 ? -13.083 19.246 -3.633 1.00 96.19 230 ILE A N 1
ATOM 1866 C CA . ILE A 1 230 ? -12.008 20.064 -3.057 1.00 96.19 230 ILE A CA 1
ATOM 1867 C C . ILE A 1 230 ? -12.594 21.302 -2.364 1.00 96.19 230 ILE A C 1
ATOM 1869 O O . ILE A 1 230 ? -12.268 21.569 -1.206 1.00 96.19 230 ILE A O 1
ATOM 1873 N N . ASP A 1 231 ? -13.5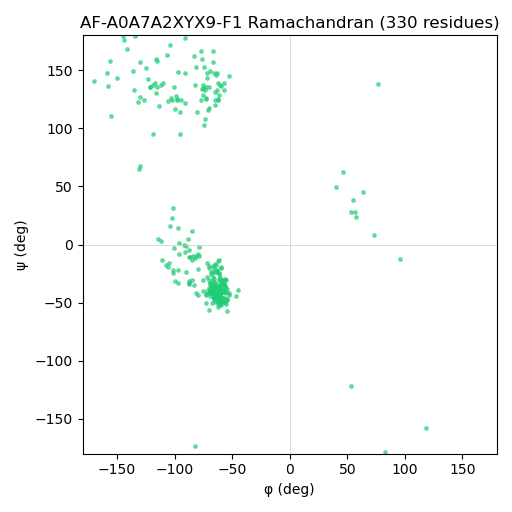35 21.998 -3.006 1.00 94.44 231 ASP A N 1
ATOM 1874 C CA . ASP A 1 231 ? -14.236 23.143 -2.420 1.00 94.44 231 ASP A CA 1
ATOM 1875 C C . ASP A 1 231 ? -14.978 22.758 -1.134 1.00 94.44 231 ASP A C 1
ATOM 1877 O O . ASP A 1 231 ? -14.929 23.490 -0.142 1.00 94.44 231 ASP A O 1
ATOM 1881 N N . ASN A 1 232 ? -15.627 21.591 -1.104 1.00 95.56 232 ASN A N 1
ATOM 1882 C CA . ASN A 1 232 ? -16.263 21.075 0.107 1.00 95.56 232 ASN A CA 1
ATOM 1883 C C . ASN A 1 232 ? -15.239 20.837 1.224 1.00 95.56 232 ASN A C 1
ATOM 1885 O O . ASN A 1 232 ? -15.511 21.186 2.371 1.00 95.56 232 ASN A O 1
ATOM 1889 N N . TYR A 1 233 ? -14.043 20.328 0.909 1.00 96.12 233 TYR A N 1
ATOM 1890 C CA . TYR A 1 233 ? -12.963 20.195 1.890 1.00 96.12 233 TYR A CA 1
ATOM 1891 C C . TYR A 1 233 ? -12.497 21.545 2.434 1.00 96.12 233 TYR A C 1
ATOM 1893 O O . TYR A 1 233 ? -12.300 21.665 3.641 1.00 96.12 233 TYR A O 1
ATOM 1901 N N . THR A 1 234 ? -12.387 22.585 1.601 1.00 94.31 234 THR A N 1
ATOM 1902 C CA . THR A 1 234 ? -12.028 23.936 2.085 1.00 94.31 234 THR A CA 1
ATOM 1903 C C . THR A 1 234 ? -13.064 24.520 3.051 1.00 94.31 234 THR A C 1
ATOM 1905 O O . THR A 1 234 ? -12.730 25.369 3.874 1.00 94.31 234 THR A O 1
ATOM 1908 N N . LYS A 1 235 ? -14.312 24.043 2.979 1.00 93.25 235 LYS A N 1
ATOM 1909 C CA . LYS A 1 235 ? -15.437 24.451 3.835 1.00 93.25 235 LYS A CA 1
ATOM 1910 C C . LYS A 1 235 ? -15.729 23.455 4.960 1.00 93.25 235 LYS A C 1
ATOM 1912 O O . LYS A 1 235 ? -16.613 23.715 5.773 1.00 93.25 235 LYS A O 1
ATOM 1917 N N . LEU A 1 236 ? -15.003 22.331 5.016 1.00 89.81 236 LEU A N 1
ATOM 1918 C CA . LEU A 1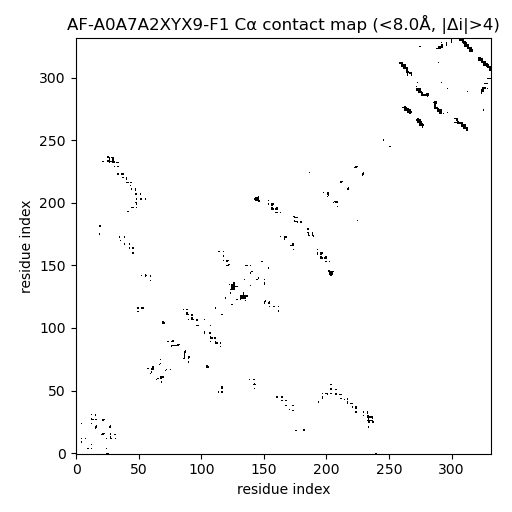 236 ? -15.249 21.220 5.942 1.00 89.81 236 LEU A CA 1
ATOM 1919 C C . LEU A 1 236 ? -15.237 21.678 7.402 1.00 89.81 236 LEU A C 1
ATOM 1921 O O . LEU A 1 236 ? -15.985 21.164 8.229 1.00 89.81 236 LEU A O 1
ATOM 1925 N N . ILE A 1 237 ? -14.374 22.643 7.709 1.00 86.62 237 ILE A N 1
ATOM 1926 C CA . ILE A 1 237 ? -14.176 23.169 9.052 1.00 86.62 237 ILE A CA 1
ATOM 1927 C C . ILE A 1 237 ? -14.535 24.647 9.001 1.00 86.62 237 ILE A C 1
ATOM 1929 O O . ILE A 1 237 ? -13.727 25.478 8.612 1.00 86.62 237 ILE A O 1
ATOM 1933 N N . SER A 1 238 ? -15.773 24.974 9.357 1.00 79.81 238 SER A N 1
ATOM 1934 C CA . SER A 1 238 ? -16.199 26.369 9.529 1.00 79.81 238 SER A CA 1
ATOM 1935 C C . SER A 1 238 ? -15.926 26.877 10.944 1.00 79.81 238 SER A C 1
ATOM 1937 O O . SER A 1 238 ? -15.645 28.054 11.135 1.00 79.81 238 SER A O 1
ATOM 1939 N N . ASP A 1 239 ? -15.988 25.982 11.932 1.00 81.50 239 ASP A N 1
ATOM 1940 C CA . ASP A 1 239 ? -15.662 26.251 13.327 1.00 81.50 239 ASP A CA 1
ATOM 1941 C C . ASP A 1 239 ? -15.246 24.946 14.012 1.00 81.50 239 ASP A C 1
ATOM 1943 O O . ASP A 1 239 ? -16.057 24.045 14.238 1.00 81.50 239 ASP A O 1
ATOM 1947 N N . ILE A 1 240 ? -13.961 24.843 14.347 1.00 84.31 240 ILE A N 1
ATOM 1948 C CA . ILE A 1 240 ? -13.401 23.642 14.966 1.00 84.31 240 ILE A CA 1
ATOM 1949 C C . ILE A 1 240 ? -13.977 23.363 16.359 1.00 84.31 240 ILE A C 1
ATOM 1951 O O . ILE A 1 240 ? -13.982 22.217 16.797 1.00 84.31 240 ILE A O 1
ATOM 1955 N N . THR A 1 241 ? -14.493 24.380 17.056 1.00 84.88 241 THR A N 1
ATOM 1956 C CA . THR A 1 241 ? -15.081 24.205 18.393 1.00 84.88 241 THR A CA 1
ATOM 1957 C C . THR A 1 241 ? -16.401 23.435 18.355 1.00 84.88 241 THR A C 1
ATOM 1959 O O . THR A 1 241 ? -16.807 22.861 19.363 1.00 84.88 241 THR A O 1
ATOM 1962 N N . LYS A 1 242 ? -17.040 23.357 17.179 1.00 86.38 242 LYS A N 1
ATOM 1963 C CA . LYS A 1 242 ? -18.253 22.562 16.942 1.00 86.38 242 LYS A CA 1
ATOM 1964 C C . LYS A 1 242 ? -17.961 21.096 16.632 1.00 86.38 242 LYS A C 1
ATOM 1966 O O . LYS A 1 242 ? -18.891 20.295 16.578 1.00 86.38 242 LYS A O 1
ATOM 1971 N N . VAL A 1 243 ? -16.698 20.730 16.410 1.00 87.50 243 VAL A N 1
ATOM 1972 C CA . VAL A 1 243 ? -16.309 19.337 16.179 1.00 87.50 243 VAL A CA 1
ATOM 1973 C C . VAL A 1 243 ? -16.218 18.628 17.526 1.00 87.50 243 VAL A C 1
ATOM 1975 O O . VAL A 1 243 ? -15.369 18.950 18.356 1.00 87.50 243 VAL A O 1
ATOM 1978 N N . SER A 1 244 ? -17.100 17.654 17.748 1.00 90.19 244 SER A N 1
ATOM 1979 C CA . SER A 1 244 ? -17.104 16.854 18.971 1.00 90.19 244 SER A CA 1
ATOM 1980 C C . SER A 1 244 ? -15.806 16.059 19.121 1.00 90.19 244 SER A C 1
ATOM 1982 O O . SER A 1 244 ? -15.298 15.469 18.166 1.00 90.19 244 SER A O 1
ATOM 1984 N N . VAL A 1 245 ? -15.287 16.012 20.346 1.00 92.69 245 VAL A N 1
ATOM 1985 C CA . VAL A 1 245 ? -14.185 15.113 20.701 1.00 92.69 245 VAL A CA 1
ATOM 1986 C C . VAL A 1 245 ? -14.717 13.680 20.750 1.00 92.69 245 VAL A C 1
ATOM 1988 O O . VAL A 1 245 ? -15.844 13.446 21.180 1.00 92.69 245 VAL A O 1
ATOM 1991 N N . ILE A 1 246 ? -13.905 12.717 20.316 1.00 95.19 246 ILE A N 1
ATOM 1992 C CA . ILE A 1 246 ? -14.246 11.295 20.416 1.00 95.19 246 ILE A CA 1
ATOM 1993 C C . ILE A 1 246 ? -14.208 10.876 21.893 1.00 95.19 246 ILE A C 1
ATOM 1995 O O . ILE A 1 246 ? -13.139 10.884 22.507 1.00 95.19 246 ILE A O 1
ATOM 1999 N N . ASP A 1 247 ? -15.352 10.457 22.441 1.00 97.00 247 ASP A N 1
ATOM 2000 C CA . ASP A 1 247 ? -15.413 9.763 23.731 1.00 97.00 247 ASP A CA 1
ATOM 2001 C C . ASP A 1 247 ? -14.912 8.323 23.542 1.00 97.00 247 ASP A C 1
ATOM 2003 O O . ASP A 1 247 ? -15.585 7.462 22.969 1.00 97.00 247 ASP A O 1
ATOM 2007 N N . ILE A 1 248 ? -13.670 8.078 23.968 1.00 96.94 248 ILE A N 1
ATOM 2008 C CA . ILE A 1 248 ? -12.998 6.787 23.785 1.00 96.94 248 ILE A CA 1
ATOM 2009 C C . ILE A 1 248 ? -13.753 5.657 24.517 1.00 96.94 248 ILE A C 1
ATOM 2011 O O . ILE A 1 248 ? -14.030 4.639 23.873 1.00 96.94 248 ILE A O 1
ATOM 2015 N N . PRO A 1 249 ? -14.099 5.772 25.819 1.00 96.06 249 PRO A N 1
ATOM 2016 C CA . PRO A 1 249 ? -14.910 4.765 26.507 1.00 96.06 249 PRO A CA 1
ATOM 2017 C C . PRO A 1 249 ? -16.244 4.449 25.824 1.00 96.06 249 PRO A C 1
ATOM 2019 O O . PRO A 1 249 ? -16.569 3.270 25.652 1.00 96.06 249 PRO A O 1
ATOM 2022 N N . GLU A 1 250 ? -17.007 5.468 25.426 1.00 95.75 250 GLU A N 1
ATOM 2023 C CA . GLU A 1 250 ? -18.302 5.292 24.768 1.00 95.75 250 GLU A CA 1
ATOM 2024 C C . GLU A 1 250 ? -18.139 4.609 23.410 1.00 95.75 250 GLU A C 1
ATOM 2026 O O . GLU A 1 250 ? -18.805 3.605 23.142 1.00 95.75 250 GLU A O 1
ATOM 2031 N N . PHE A 1 251 ? -17.195 5.081 22.590 1.00 95.88 251 PHE A N 1
ATOM 2032 C CA . PHE A 1 251 ? -16.880 4.478 21.298 1.00 95.88 251 PHE A CA 1
ATOM 2033 C C . PHE A 1 251 ? -16.540 2.991 21.445 1.00 95.88 251 PHE A C 1
ATOM 2035 O O . PHE A 1 251 ? -17.090 2.151 20.725 1.00 95.88 251 PHE A O 1
ATOM 2042 N N . VAL A 1 252 ? -15.668 2.643 22.398 1.00 94.25 252 VAL A N 1
ATOM 2043 C CA . VAL A 1 252 ? -15.289 1.247 22.650 1.00 94.25 252 VAL A CA 1
ATOM 2044 C C . VAL A 1 252 ? -16.502 0.439 23.102 1.00 94.25 252 VAL A C 1
ATOM 2046 O O . VAL A 1 252 ? -16.726 -0.650 22.580 1.00 94.25 252 VAL A O 1
ATOM 2049 N N . LYS A 1 253 ? -17.306 0.954 24.036 1.00 90.31 253 LYS A N 1
ATOM 2050 C CA . LYS A 1 253 ? -18.492 0.256 24.549 1.00 90.31 253 LYS A CA 1
ATOM 2051 C C . LYS A 1 253 ? -19.529 -0.004 23.453 1.00 90.31 253 LYS A C 1
ATOM 2053 O O . LYS A 1 253 ? -20.060 -1.107 23.386 1.00 90.31 253 LYS A O 1
ATOM 2058 N N . ALA A 1 254 ? -19.806 0.984 22.604 1.00 93.06 254 ALA A N 1
ATOM 2059 C CA . ALA A 1 254 ? -20.817 0.888 21.553 1.00 93.06 254 ALA A CA 1
ATOM 2060 C C . ALA A 1 254 ? -20.418 -0.075 20.420 1.00 93.06 254 ALA A C 1
ATOM 2062 O O . ALA A 1 254 ? -21.278 -0.707 19.809 1.00 93.06 254 ALA A O 1
ATOM 2063 N N . ASN A 1 255 ? -19.117 -0.204 20.139 1.00 94.44 255 ASN A N 1
ATOM 2064 C CA . ASN A 1 255 ? -18.628 -0.949 18.975 1.00 94.44 255 ASN A CA 1
ATOM 2065 C C . ASN A 1 255 ? -18.009 -2.312 19.318 1.00 94.44 255 ASN A C 1
ATOM 2067 O O . ASN A 1 255 ? -17.907 -3.180 18.444 1.00 94.44 255 ASN A O 1
ATOM 2071 N N . ARG A 1 256 ? -17.610 -2.544 20.575 1.00 90.75 256 ARG A N 1
ATOM 2072 C CA . ARG A 1 256 ? -17.068 -3.836 21.008 1.00 90.75 256 ARG A CA 1
ATOM 2073 C C . ARG A 1 256 ? -18.185 -4.873 21.083 1.00 90.75 256 ARG A C 1
ATOM 2075 O O . ARG A 1 256 ? -19.183 -4.689 21.769 1.00 90.75 256 ARG A O 1
ATOM 2082 N N . LYS A 1 257 ? -18.004 -5.993 20.382 1.00 87.69 257 LYS A N 1
ATOM 2083 C CA . LYS A 1 257 ? -18.954 -7.111 20.424 1.00 87.69 257 LYS A CA 1
ATOM 2084 C C . LYS A 1 257 ? -18.880 -7.833 21.767 1.00 87.69 257 LYS A C 1
ATOM 2086 O O . LYS A 1 257 ? -17.809 -7.923 22.366 1.00 87.69 257 LYS A O 1
ATOM 2091 N N . GLU A 1 258 ? -20.018 -8.353 22.214 1.00 81.19 258 GLU A N 1
ATOM 2092 C CA . GLU A 1 258 ? -20.092 -9.180 23.414 1.00 81.19 258 GLU A CA 1
ATOM 2093 C C . GLU A 1 258 ? -19.266 -10.459 23.220 1.00 81.19 258 GLU A C 1
ATOM 2095 O O . GLU A 1 258 ? -19.458 -11.202 22.256 1.00 81.19 258 GLU A O 1
ATOM 2100 N N . THR A 1 259 ? -18.323 -10.696 24.133 1.00 86.00 259 THR A N 1
ATOM 2101 C CA . THR A 1 259 ? -17.457 -11.884 24.136 1.00 86.00 259 THR A CA 1
ATOM 2102 C C . THR A 1 259 ? -17.753 -12.823 25.301 1.00 86.00 259 THR A C 1
ATOM 2104 O O . THR A 1 259 ? -17.078 -13.834 25.446 1.00 86.00 259 THR A O 1
ATOM 2107 N N . ILE A 1 260 ? -18.757 -12.528 26.129 1.00 91.12 260 ILE A N 1
ATOM 2108 C CA . ILE A 1 260 ? -19.147 -13.371 27.260 1.00 91.12 260 ILE A CA 1
ATOM 2109 C C . ILE A 1 260 ? -20.342 -14.226 26.846 1.00 91.12 260 ILE A C 1
ATOM 2111 O O . ILE A 1 260 ? -21.347 -13.729 26.353 1.00 91.12 260 ILE A O 1
ATOM 2115 N N . PHE A 1 261 ? -20.232 -15.534 27.052 1.00 92.69 261 PHE A N 1
ATOM 2116 C CA . PHE A 1 261 ? -21.241 -16.504 26.655 1.00 92.69 261 PHE A CA 1
ATOM 2117 C C . PHE A 1 261 ? -21.702 -17.316 27.854 1.00 92.69 261 PHE A C 1
ATOM 2119 O O . PHE A 1 261 ? -20.901 -17.724 28.692 1.00 92.69 261 PHE A O 1
ATOM 2126 N N . LYS A 1 262 ? -22.999 -17.620 27.891 1.00 94.19 262 LYS A N 1
ATOM 2127 C CA . LYS A 1 262 ? -23.566 -18.601 28.818 1.00 94.19 262 LYS A CA 1
ATOM 2128 C C . LYS A 1 262 ? -23.200 -20.016 28.367 1.00 94.19 262 LYS A C 1
ATOM 2130 O O . LYS A 1 262 ? -23.354 -20.345 27.191 1.00 94.19 262 LYS A O 1
ATOM 2135 N N . GLY A 1 263 ? -22.730 -20.857 29.271 1.00 94.31 263 GLY A N 1
ATOM 2136 C CA . GLY A 1 263 ? -22.382 -22.247 29.007 1.00 94.31 263 GLY A CA 1
ATOM 2137 C C . GLY A 1 263 ? -22.781 -23.157 30.154 1.00 94.31 263 GLY A C 1
ATOM 2138 O O . GLY A 1 263 ? -23.130 -22.696 31.235 1.00 94.31 263 GLY A O 1
ATOM 2139 N N . GLU A 1 264 ? -22.724 -24.453 29.893 1.00 95.38 264 GLU A N 1
ATOM 2140 C CA . GLU A 1 264 ? -23.002 -25.501 30.870 1.00 95.38 264 GLU A CA 1
ATOM 2141 C C . GLU A 1 264 ? -21.728 -26.306 31.125 1.00 95.38 264 GLU A C 1
ATOM 2143 O O . GLU A 1 264 ? -21.008 -26.671 30.184 1.00 95.38 264 GLU A O 1
ATOM 2148 N N . VAL A 1 265 ? -21.437 -26.585 32.393 1.00 95.25 265 VAL A N 1
ATOM 2149 C CA . VAL A 1 265 ? -20.349 -27.473 32.792 1.00 95.25 265 VAL A CA 1
ATOM 2150 C C . VAL A 1 265 ? -20.737 -28.907 32.444 1.00 95.25 265 VAL A C 1
ATOM 2152 O O . VAL A 1 265 ? -21.673 -29.474 32.991 1.00 95.25 265 VAL A O 1
ATOM 2155 N N . THR A 1 266 ? -19.985 -29.521 31.536 1.00 94.88 266 THR A N 1
ATOM 2156 C CA . THR A 1 266 ? -20.282 -30.870 31.015 1.00 94.88 266 THR A CA 1
ATOM 2157 C C . THR A 1 266 ? -19.370 -31.954 31.575 1.00 94.88 266 THR A C 1
ATOM 2159 O O . THR A 1 266 ? -19.664 -33.136 31.433 1.00 94.88 266 THR A O 1
ATOM 2162 N N . SER A 1 267 ? -18.240 -31.579 32.176 1.00 92.50 267 SER A N 1
ATOM 2163 C CA . SER A 1 267 ? -17.298 -32.522 32.780 1.00 92.50 267 SER A CA 1
ATOM 2164 C C . SER A 1 267 ? -16.436 -31.811 33.812 1.00 92.50 267 SER A C 1
ATOM 2166 O O . SER A 1 267 ? -15.896 -30.741 33.530 1.00 92.50 267 SER A O 1
ATOM 2168 N N . VAL A 1 268 ? -16.234 -32.456 34.959 1.00 91.38 268 VAL A N 1
ATOM 2169 C CA . VAL A 1 268 ? -15.332 -32.013 36.029 1.00 91.38 268 VAL A CA 1
ATOM 2170 C C . VAL A 1 268 ? -14.480 -33.209 36.444 1.00 91.38 268 VAL A C 1
ATOM 2172 O O . VAL A 1 268 ? -15.016 -34.254 36.796 1.00 91.38 268 VAL A O 1
ATOM 2175 N N . ASN A 1 269 ? -13.156 -33.084 36.373 1.00 87.69 269 ASN A N 1
ATOM 2176 C CA . ASN A 1 269 ? -12.216 -34.064 36.923 1.00 87.69 269 ASN A CA 1
ATOM 2177 C C . ASN A 1 269 ? -11.101 -33.349 37.700 1.00 87.69 269 ASN A C 1
ATOM 2179 O O . ASN A 1 269 ? -11.095 -32.119 37.768 1.00 87.69 269 ASN A O 1
ATOM 2183 N N . SER A 1 270 ? -10.160 -34.094 38.289 1.00 83.12 270 SER A N 1
ATOM 2184 C CA . SER A 1 270 ? -9.060 -33.540 39.099 1.00 83.12 270 SER A CA 1
ATOM 2185 C C . SER A 1 270 ? -8.203 -32.513 38.348 1.00 83.12 270 SER A C 1
ATOM 2187 O O . SER A 1 270 ? -7.741 -31.544 38.954 1.00 83.12 270 SER A O 1
ATOM 2189 N N . ASN A 1 271 ? -8.085 -32.650 37.026 1.00 85.25 271 ASN A N 1
ATOM 2190 C CA . ASN A 1 271 ? -7.155 -31.883 36.202 1.00 85.25 271 ASN A CA 1
ATOM 2191 C C . ASN A 1 271 ? -7.829 -30.875 35.261 1.00 85.25 271 ASN A C 1
ATOM 2193 O O . ASN A 1 271 ? -7.125 -30.059 34.673 1.00 85.25 271 ASN A O 1
ATOM 2197 N N . ALA A 1 272 ? -9.146 -30.931 35.051 1.00 90.00 272 ALA A N 1
ATOM 2198 C CA . ALA A 1 272 ? -9.842 -30.129 34.048 1.00 90.00 272 ALA A CA 1
ATOM 2199 C C . ALA A 1 272 ? -11.342 -29.988 34.334 1.00 90.00 272 ALA A C 1
ATOM 2201 O O . ALA A 1 272 ? -12.000 -30.927 34.783 1.00 90.00 272 ALA A O 1
ATOM 2202 N N . THR A 1 273 ? -11.888 -28.835 33.954 1.00 92.88 273 THR A N 1
ATOM 2203 C CA . THR A 1 273 ? -13.332 -28.596 33.867 1.00 92.88 273 THR A CA 1
ATOM 2204 C C . THR A 1 273 ? -13.667 -28.205 32.433 1.00 92.88 273 THR A C 1
ATOM 2206 O O . THR A 1 273 ? -12.947 -27.400 31.846 1.00 92.88 273 THR A O 1
ATOM 2209 N N . TYR A 1 274 ? -14.728 -28.766 31.855 1.00 94.69 274 TYR A N 1
ATOM 2210 C CA . TYR A 1 274 ? -15.147 -28.468 30.485 1.00 94.69 274 TYR A CA 1
ATOM 2211 C C . TYR A 1 274 ? -16.514 -27.800 30.447 1.00 94.69 274 TYR A C 1
ATOM 2213 O O . TYR A 1 274 ? -17.480 -28.314 31.008 1.00 94.69 274 TYR A O 1
ATOM 2221 N N . ILE A 1 275 ? -16.595 -26.696 29.712 1.00 94.62 275 ILE A N 1
ATOM 2222 C CA . ILE A 1 275 ? -17.813 -25.929 29.471 1.00 94.62 275 ILE A CA 1
ATOM 2223 C C . ILE A 1 275 ? -18.226 -26.107 28.015 1.00 94.62 275 ILE A C 1
ATOM 2225 O O . ILE A 1 275 ? -17.394 -26.086 27.105 1.00 94.62 275 ILE A O 1
ATOM 2229 N N . LYS A 1 276 ? -19.524 -26.260 27.781 1.00 92.38 276 LYS A N 1
ATOM 2230 C CA . LYS A 1 276 ? -20.101 -26.301 26.442 1.00 92.38 276 LYS A CA 1
ATOM 2231 C C . LYS A 1 276 ? -21.045 -25.123 26.250 1.00 92.38 276 LYS A C 1
ATOM 2233 O O . LYS A 1 276 ? -21.832 -24.793 27.129 1.00 92.38 276 LYS A O 1
ATOM 2238 N N . ASN A 1 277 ? -20.988 -24.518 25.069 1.00 90.69 277 ASN A N 1
ATOM 2239 C CA . ASN A 1 277 ? -21.966 -23.539 24.615 1.00 90.69 277 ASN A CA 1
ATOM 2240 C C . ASN A 1 277 ? -22.650 -24.072 23.346 1.00 90.69 277 ASN A C 1
ATOM 2242 O O . ASN A 1 277 ? -21.998 -24.618 22.459 1.00 90.69 277 ASN A O 1
ATOM 2246 N N . ASN A 1 278 ? -23.973 -23.920 23.255 1.00 83.25 278 ASN A N 1
ATOM 2247 C CA . ASN A 1 278 ? -24.760 -24.485 22.154 1.00 83.25 278 ASN A CA 1
ATOM 2248 C C . ASN A 1 278 ? -24.738 -23.655 20.862 1.00 83.25 278 ASN A C 1
ATOM 2250 O O . ASN A 1 278 ? -25.175 -24.165 19.831 1.00 83.25 278 ASN A O 1
ATOM 2254 N N . LYS A 1 279 ? -24.206 -22.430 20.879 1.00 85.69 279 LYS A N 1
ATOM 2255 C CA . LYS A 1 279 ? -24.100 -21.533 19.716 1.00 85.69 279 LYS A CA 1
ATOM 2256 C C . LYS A 1 279 ? -22.709 -21.540 19.080 1.00 85.69 279 LYS A C 1
ATOM 2258 O O . LYS A 1 279 ? -22.606 -21.397 17.872 1.00 85.69 279 LYS A O 1
ATOM 2263 N N . LEU A 1 280 ? -21.653 -21.742 19.866 1.00 88.38 280 LEU A N 1
ATOM 2264 C CA . LEU A 1 280 ? -20.278 -21.721 19.367 1.00 88.38 280 LEU A CA 1
ATOM 2265 C C . LEU A 1 280 ? -19.942 -23.004 18.588 1.00 88.38 280 LEU A C 1
ATOM 2267 O O . LEU A 1 280 ? -20.273 -24.120 19.013 1.00 88.38 280 LEU A O 1
ATOM 2271 N N . ARG A 1 281 ? -19.302 -22.823 17.430 1.00 87.00 281 ARG A N 1
ATOM 2272 C CA . ARG A 1 281 ? -18.953 -23.866 16.459 1.00 87.00 281 ARG A CA 1
ATOM 2273 C C . ARG A 1 281 ? -17.529 -23.680 15.955 1.00 87.00 281 ARG A C 1
ATOM 2275 O O . ARG A 1 281 ? -17.031 -22.554 15.940 1.00 87.00 281 ARG A O 1
ATOM 2282 N N . ASP A 1 282 ? -16.861 -24.778 15.618 1.00 85.19 282 ASP A N 1
ATOM 2283 C CA . ASP A 1 282 ? -15.561 -24.724 14.949 1.00 85.19 282 ASP A CA 1
ATOM 2284 C C . ASP A 1 282 ? -15.715 -24.529 13.430 1.00 85.19 282 ASP A C 1
ATOM 2286 O O . ASP A 1 282 ? -16.805 -24.257 12.933 1.00 85.19 282 ASP A O 1
ATOM 2290 N N . SER A 1 283 ? -14.602 -24.610 12.695 1.00 82.56 283 SER A N 1
ATOM 2291 C CA . SER A 1 283 ? -14.593 -24.453 11.233 1.00 82.56 283 SER A CA 1
ATOM 2292 C C . SER A 1 283 ? -15.361 -25.546 10.485 1.00 82.56 283 SER A C 1
ATOM 2294 O O . SER A 1 283 ? -15.685 -25.336 9.323 1.00 82.56 283 SER A O 1
ATOM 2296 N N . ASP A 1 284 ? -15.660 -26.669 11.140 1.00 85.00 284 ASP A N 1
ATOM 2297 C CA . ASP A 1 284 ? -16.364 -27.815 10.560 1.00 85.00 284 ASP A CA 1
ATOM 2298 C C . ASP A 1 284 ? -17.831 -27.867 11.034 1.00 85.00 284 ASP A C 1
ATOM 2300 O O . ASP A 1 284 ? -18.469 -28.918 10.974 1.00 85.00 284 ASP A O 1
ATOM 2304 N N . ASP A 1 285 ? -18.343 -26.765 11.592 1.00 85.62 285 ASP A N 1
ATOM 2305 C CA . ASP A 1 285 ? -19.658 -26.667 12.236 1.00 85.62 285 ASP A CA 1
ATOM 2306 C C . ASP A 1 285 ? -19.876 -27.668 13.396 1.00 85.62 285 ASP A C 1
ATOM 2308 O O . ASP A 1 285 ? -20.998 -28.054 13.744 1.00 85.62 285 ASP A O 1
ATOM 2312 N N . LYS A 1 286 ? -18.801 -28.088 14.078 1.00 86.19 286 LYS A N 1
ATOM 2313 C CA . LYS A 1 286 ? -18.901 -28.977 15.247 1.00 86.19 286 LYS A CA 1
ATOM 2314 C C . LYS A 1 286 ? -19.021 -28.182 16.539 1.00 86.19 286 LYS A C 1
ATOM 2316 O O . LYS A 1 286 ? -18.461 -27.100 16.713 1.00 86.19 286 LYS A O 1
ATOM 2321 N N . LYS A 1 287 ? -19.760 -28.743 17.504 1.00 87.75 287 LYS A N 1
ATOM 2322 C CA . LYS A 1 287 ? -19.922 -28.154 18.845 1.00 87.75 287 LYS A CA 1
ATOM 2323 C C . LYS A 1 287 ? -18.581 -28.137 19.579 1.00 87.75 287 LYS A C 1
ATOM 2325 O O . LYS A 1 287 ? -17.995 -29.191 19.820 1.00 87.75 287 LYS A O 1
ATOM 2330 N N . ILE A 1 288 ? -18.161 -26.957 20.025 1.00 89.25 288 ILE A N 1
ATOM 2331 C CA . ILE A 1 288 ? -16.907 -26.786 20.760 1.00 89.25 288 ILE A CA 1
ATOM 2332 C C . ILE A 1 288 ? -17.099 -27.119 22.246 1.00 89.25 288 ILE A C 1
ATOM 2334 O O . ILE A 1 288 ? -18.071 -26.697 22.879 1.00 89.25 288 ILE A O 1
ATOM 2338 N N . LYS A 1 289 ? -16.130 -27.841 22.818 1.00 91.50 289 LYS A N 1
ATOM 2339 C CA . LYS A 1 289 ? -15.936 -27.952 24.269 1.00 91.50 289 LYS A CA 1
ATOM 2340 C C . LYS A 1 289 ? -14.761 -27.078 24.682 1.00 91.50 289 LYS A C 1
ATOM 2342 O O . LYS A 1 289 ? -13.661 -27.234 24.161 1.00 91.50 289 LYS A O 1
ATOM 2347 N N . PHE A 1 290 ? -14.993 -26.192 25.637 1.00 94.62 290 PHE A N 1
ATOM 2348 C CA . PHE A 1 290 ? -13.986 -25.288 26.168 1.00 94.62 290 PHE A CA 1
ATOM 2349 C C . PHE A 1 290 ? -13.423 -25.861 27.455 1.00 94.62 290 PHE A C 1
ATOM 2351 O O . PHE A 1 290 ? -14.166 -26.133 28.396 1.00 94.62 290 PHE A O 1
ATOM 2358 N N . ARG A 1 291 ? -12.107 -26.024 27.518 1.00 94.38 291 ARG A N 1
ATOM 2359 C CA . ARG A 1 291 ? -11.421 -26.337 28.766 1.00 94.38 291 ARG A CA 1
ATOM 2360 C C . ARG A 1 291 ? -11.319 -25.063 29.602 1.00 94.38 291 ARG A C 1
ATOM 2362 O O . ARG A 1 291 ? -10.793 -24.063 29.134 1.00 94.38 291 ARG A O 1
ATOM 2369 N N . MET A 1 292 ? -11.803 -25.079 30.833 1.00 93.44 292 MET A N 1
ATOM 2370 C CA . MET A 1 292 ? -11.634 -23.963 31.760 1.00 93.44 292 MET A CA 1
ATOM 2371 C C . MET A 1 292 ? -10.152 -23.688 32.011 1.00 93.44 292 MET A C 1
ATOM 2373 O O . MET A 1 292 ? -9.370 -24.620 32.209 1.00 93.44 292 MET A O 1
ATOM 2377 N N . ASP A 1 293 ? -9.786 -22.409 32.009 1.00 91.62 293 ASP A N 1
ATOM 2378 C CA . ASP A 1 293 ? -8.455 -21.964 32.402 1.00 91.62 293 ASP A CA 1
ATOM 2379 C C . ASP A 1 293 ? -8.120 -22.437 33.829 1.00 91.62 293 ASP A C 1
ATOM 2381 O O . ASP A 1 293 ? -8.943 -22.327 34.745 1.00 91.62 293 ASP A O 1
ATOM 2385 N N . ASN A 1 294 ? -6.923 -22.999 34.017 1.00 87.19 294 ASN A N 1
ATOM 2386 C CA . ASN A 1 294 ? -6.543 -23.625 35.283 1.00 87.19 294 ASN A CA 1
ATOM 2387 C C . ASN A 1 294 ? -6.493 -22.609 36.437 1.00 87.19 294 ASN A C 1
ATOM 2389 O O . ASN A 1 294 ? -6.893 -22.955 37.548 1.00 87.19 294 ASN A O 1
ATOM 2393 N N . GLU A 1 295 ? -6.055 -21.367 36.195 1.00 87.06 295 GLU A N 1
ATOM 2394 C CA . GLU A 1 295 ? -5.982 -20.342 37.245 1.00 87.06 295 GLU A CA 1
ATOM 2395 C C . GLU A 1 295 ? -7.376 -19.947 37.733 1.00 87.06 295 GLU A C 1
ATOM 2397 O O . GLU A 1 295 ? -7.592 -19.707 38.920 1.00 87.06 295 GLU A O 1
ATOM 2402 N N . ILE A 1 296 ? -8.344 -19.907 36.817 1.00 85.94 296 ILE A N 1
ATOM 2403 C CA . ILE A 1 296 ? -9.739 -19.587 37.131 1.00 85.94 296 ILE A CA 1
ATOM 2404 C C . ILE A 1 296 ? -10.400 -20.744 37.868 1.00 85.94 296 ILE A C 1
ATOM 2406 O O . ILE A 1 296 ? -11.091 -20.521 38.860 1.00 85.94 296 ILE A O 1
ATOM 2410 N N . ARG A 1 297 ? -10.147 -21.980 37.424 1.00 85.31 297 ARG A N 1
ATOM 2411 C CA . ARG A 1 297 ? -10.667 -23.195 38.061 1.00 85.31 297 ARG A CA 1
ATOM 2412 C C . ARG A 1 297 ? -10.278 -23.284 39.539 1.00 85.31 297 ARG A C 1
ATOM 2414 O O . ARG A 1 297 ? -11.082 -23.741 40.340 1.00 85.31 297 ARG A O 1
ATOM 2421 N N . ILE A 1 298 ? -9.072 -22.838 39.898 1.00 83.31 298 ILE A N 1
ATOM 2422 C CA . ILE A 1 298 ? -8.610 -22.797 41.296 1.00 83.31 298 ILE A CA 1
ATOM 2423 C C . ILE A 1 298 ? -9.389 -21.750 42.111 1.00 83.31 298 ILE A C 1
ATOM 2425 O O . ILE A 1 298 ? -9.677 -21.980 43.282 1.00 83.31 298 ILE A O 1
ATOM 2429 N N . LYS A 1 299 ? -9.752 -20.613 41.504 1.00 85.19 299 LYS A N 1
ATOM 2430 C CA . LYS A 1 299 ? -10.391 -19.477 42.192 1.00 85.19 299 LYS A CA 1
ATOM 2431 C C . LYS A 1 299 ? -11.905 -19.613 42.358 1.00 85.19 299 LYS A C 1
ATOM 2433 O O . LYS A 1 299 ? -12.442 -19.130 43.346 1.00 85.19 299 LYS A O 1
ATOM 2438 N N . ILE A 1 300 ? -12.597 -20.224 41.396 1.00 80.94 300 ILE A N 1
ATOM 2439 C CA . ILE A 1 300 ? -14.070 -20.217 41.326 1.00 80.94 300 ILE A CA 1
ATOM 2440 C C . ILE A 1 300 ? -14.751 -21.229 42.272 1.00 80.94 300 ILE A C 1
ATOM 2442 O O . ILE A 1 300 ? -15.965 -21.187 42.442 1.00 80.94 300 ILE A O 1
ATOM 2446 N N . GLY A 1 301 ? -13.986 -22.116 42.918 1.00 72.62 301 GLY A N 1
ATOM 2447 C CA . GLY A 1 301 ? -14.519 -23.166 43.794 1.00 72.62 301 GLY A CA 1
ATOM 2448 C C . GLY A 1 301 ? -15.001 -24.420 43.040 1.00 72.62 301 GLY A C 1
ATOM 2449 O O . GLY A 1 301 ? -14.835 -24.520 41.820 1.00 72.62 301 GLY A O 1
ATOM 2450 N N . PRO A 1 302 ? -15.543 -25.431 43.750 1.00 80.38 302 PRO A N 1
ATOM 2451 C CA . PRO A 1 302 ? -15.921 -26.704 43.145 1.00 80.38 302 PRO A CA 1
ATOM 2452 C C . PRO A 1 302 ? -17.192 -26.562 42.299 1.00 80.38 302 PRO A C 1
ATOM 2454 O O . PRO A 1 302 ? -18.295 -26.451 42.827 1.00 80.38 302 PRO A O 1
ATOM 2457 N N . LEU A 1 303 ? -17.025 -26.622 40.981 1.00 88.12 303 LEU A N 1
ATOM 2458 C CA . LEU A 1 303 ? -18.129 -26.724 40.026 1.00 88.12 303 LEU A CA 1
ATOM 2459 C C . LEU A 1 303 ? -18.620 -28.170 39.900 1.00 88.12 303 LEU A C 1
ATOM 2461 O O . LEU A 1 303 ? -17.845 -29.119 40.055 1.00 88.12 303 LEU A O 1
ATOM 2465 N N . LYS A 1 304 ? -19.894 -28.335 39.555 1.00 92.31 304 LYS A N 1
ATOM 2466 C CA . LYS A 1 304 ? -20.555 -29.613 39.277 1.00 92.31 304 LYS A CA 1
ATOM 2467 C C . LYS A 1 304 ? -20.995 -29.689 37.819 1.00 92.31 304 LYS A C 1
ATOM 2469 O O . LYS A 1 304 ? -21.160 -28.685 37.132 1.00 92.31 304 LYS A O 1
ATOM 2474 N N . VAL A 1 305 ? -21.172 -30.912 37.325 1.00 94.12 305 VAL A N 1
ATOM 2475 C CA . VAL A 1 305 ? -21.785 -31.129 36.007 1.00 94.12 305 VAL A CA 1
ATOM 2476 C C . VAL A 1 305 ? -23.228 -30.617 36.046 1.00 94.12 305 VAL A C 1
ATOM 2478 O O . VAL A 1 305 ? -23.952 -30.914 36.991 1.00 94.12 305 VAL A O 1
ATOM 2481 N N . GLY A 1 306 ? -23.617 -29.850 35.028 1.00 92.00 306 GLY A N 1
ATOM 2482 C CA . GLY A 1 306 ? -24.902 -29.153 34.941 1.00 92.00 306 GLY A CA 1
ATOM 2483 C C . GLY A 1 306 ? -24.858 -27.695 35.409 1.00 92.00 306 GLY A C 1
ATOM 2484 O O . GLY A 1 306 ? -25.790 -26.950 35.112 1.00 92.00 306 GLY A O 1
ATOM 2485 N N . ASP A 1 307 ? -23.782 -27.259 36.078 1.00 95.12 307 ASP A N 1
ATOM 2486 C CA . ASP A 1 307 ? -23.647 -25.864 36.501 1.00 95.12 307 ASP A CA 1
ATOM 2487 C C . ASP A 1 307 ? -23.656 -24.927 35.296 1.00 95.12 307 ASP A C 1
ATOM 2489 O O . ASP A 1 307 ? -23.005 -25.159 34.269 1.00 95.12 307 ASP A O 1
ATOM 2493 N N . ILE A 1 308 ? -24.382 -23.829 35.451 1.00 95.19 308 ILE A N 1
ATOM 2494 C CA . ILE A 1 308 ? -24.524 -22.811 34.430 1.00 95.19 308 ILE A CA 1
ATOM 2495 C C . ILE A 1 308 ? -23.544 -21.687 34.733 1.00 95.19 308 ILE A C 1
ATOM 2497 O O . ILE A 1 308 ? -23.544 -21.117 35.815 1.00 95.19 308 ILE A O 1
ATOM 2501 N N . VAL A 1 309 ? -22.704 -21.354 33.762 1.00 94.62 309 VAL A N 1
ATOM 2502 C CA . VAL A 1 309 ? -21.639 -20.361 33.920 1.00 94.62 309 VAL A CA 1
ATOM 2503 C C . VAL A 1 309 ? -21.682 -19.342 32.793 1.00 94.62 309 VAL A C 1
ATOM 2505 O O . VAL A 1 309 ? -22.168 -19.626 31.697 1.00 94.62 309 VAL A O 1
ATOM 2508 N N . THR A 1 310 ? -21.121 -18.164 33.022 1.00 95.25 310 THR A N 1
ATOM 2509 C CA . THR A 1 310 ? -20.645 -17.290 31.949 1.00 95.25 310 THR A CA 1
ATOM 2510 C C . THR A 1 310 ? -19.152 -17.486 31.748 1.00 95.25 310 THR A C 1
ATOM 2512 O O . THR A 1 310 ? -18.434 -17.826 32.686 1.00 95.25 310 THR A O 1
ATOM 2515 N N . PHE A 1 311 ? -18.670 -17.322 30.519 1.00 94.50 311 PHE A N 1
ATOM 2516 C CA . PHE A 1 311 ? -17.245 -17.396 30.203 1.00 94.50 311 PHE A CA 1
ATOM 2517 C C . PHE A 1 311 ? -16.907 -16.634 28.920 1.00 94.50 311 PHE A C 1
ATOM 2519 O O . PHE A 1 311 ? -17.757 -16.441 28.054 1.00 94.50 311 PHE A O 1
ATOM 2526 N N . GLU A 1 312 ? -15.641 -16.254 28.773 1.00 94.44 312 GLU A N 1
ATOM 2527 C CA . GLU A 1 312 ? -15.072 -15.707 27.544 1.00 94.44 312 GLU A CA 1
ATOM 2528 C C . GLU A 1 312 ? -14.311 -16.819 26.787 1.00 94.44 312 GLU A C 1
ATOM 2530 O O . GLU A 1 312 ? -13.344 -17.371 27.327 1.00 94.44 312 GLU A O 1
ATOM 2535 N N . PRO A 1 313 ? -14.733 -17.209 25.569 1.00 93.25 313 PRO A N 1
ATOM 2536 C CA . PRO A 1 313 ? -14.093 -18.256 24.790 1.00 93.25 313 PRO A CA 1
ATOM 2537 C C . PRO A 1 313 ? -12.795 -17.747 24.163 1.00 93.25 313 PRO A C 1
ATOM 2539 O O . PRO A 1 313 ? -12.748 -16.702 23.520 1.00 93.25 313 PRO A O 1
ATOM 2542 N N . PHE A 1 314 ? -11.746 -18.549 24.278 1.00 92.44 314 PHE A N 1
ATOM 2543 C CA . PHE A 1 314 ? -10.463 -18.350 23.623 1.00 92.44 314 PHE A CA 1
ATOM 2544 C C . PHE A 1 314 ? -10.094 -19.591 22.820 1.00 92.44 314 PHE A C 1
ATOM 2546 O O . PHE A 1 314 ? -10.469 -20.711 23.165 1.00 92.44 314 PHE A O 1
ATOM 2553 N N . VAL A 1 315 ? -9.318 -19.398 21.758 1.00 91.00 315 VAL A N 1
ATOM 2554 C CA . VAL A 1 315 ? -8.703 -20.491 21.006 1.00 91.00 315 VAL A CA 1
ATOM 2555 C C . VAL A 1 315 ? -7.205 -20.243 20.907 1.00 91.00 315 VAL A C 1
ATOM 2557 O O . VAL A 1 315 ? -6.770 -19.191 20.444 1.00 91.00 315 VAL A O 1
ATOM 2560 N N . ILE A 1 316 ? -6.419 -21.218 21.348 1.00 89.06 316 ILE A N 1
ATOM 2561 C CA . ILE A 1 316 ? -4.985 -21.275 21.083 1.00 89.06 316 ILE A CA 1
ATOM 2562 C C . ILE A 1 316 ? -4.810 -22.074 19.798 1.00 89.06 316 ILE A C 1
ATOM 2564 O O . ILE A 1 316 ? -5.266 -23.213 19.707 1.00 89.06 316 ILE A O 1
ATOM 2568 N N . ARG A 1 317 ? -4.180 -21.455 18.800 1.00 88.44 317 ARG A N 1
ATOM 2569 C CA . ARG A 1 317 ? -3.819 -22.097 17.534 1.00 88.44 317 ARG A CA 1
ATOM 2570 C C . ARG A 1 317 ? -2.317 -22.348 17.553 1.00 88.44 317 ARG A C 1
ATOM 2572 O O . ARG A 1 317 ? -1.562 -21.407 17.777 1.00 88.44 317 ARG A O 1
ATOM 2579 N N . ASN A 1 318 ? -1.904 -23.594 17.368 1.00 84.12 318 ASN A N 1
ATOM 2580 C CA . ASN A 1 318 ? -0.503 -23.980 17.216 1.00 84.12 318 ASN A CA 1
ATOM 2581 C C . ASN A 1 318 ? -0.386 -25.146 16.222 1.00 84.12 318 ASN A C 1
ATOM 2583 O O . ASN A 1 318 ? -1.399 -25.657 15.743 1.00 84.12 318 ASN A O 1
ATOM 2587 N N . ASP A 1 319 ? 0.840 -25.598 15.966 1.00 81.44 319 ASP A N 1
ATOM 2588 C CA . ASP A 1 319 ? 1.138 -26.686 15.021 1.00 81.44 319 ASP A CA 1
ATOM 2589 C C . ASP A 1 319 ? 0.455 -28.018 15.386 1.00 81.44 319 ASP A C 1
ATOM 2591 O O . ASP A 1 319 ? 0.286 -28.894 14.545 1.00 81.44 319 ASP A O 1
ATOM 2595 N N . LYS A 1 320 ? 0.022 -28.176 16.646 1.00 79.25 320 LYS A N 1
ATOM 2596 C CA . LYS A 1 320 ? -0.690 -29.360 17.157 1.00 79.25 320 LYS A CA 1
ATOM 2597 C C . LYS A 1 320 ? -2.217 -29.235 17.063 1.00 79.25 320 LYS A C 1
ATOM 2599 O O . LYS A 1 320 ? -2.921 -30.156 17.471 1.00 79.25 320 LYS A O 1
ATOM 2604 N N . GLY A 1 321 ? -2.737 -28.114 16.561 1.00 84.00 321 GLY A N 1
ATOM 2605 C CA . GLY A 1 321 ? -4.160 -27.881 16.327 1.00 84.00 321 GLY A CA 1
ATOM 2606 C C . GLY A 1 321 ? -4.761 -26.724 17.132 1.00 84.00 321 GLY A C 1
ATOM 2607 O O . GLY A 1 321 ? -4.088 -25.779 17.549 1.00 84.00 321 GLY A O 1
ATOM 2608 N N . LYS A 1 322 ? -6.088 -26.773 17.301 1.00 88.19 322 LYS A N 1
ATOM 2609 C CA . LYS A 1 322 ? -6.883 -25.751 18.000 1.00 88.19 322 LYS A CA 1
ATOM 2610 C C . LYS A 1 322 ? -7.236 -26.233 19.407 1.00 88.19 322 LYS A C 1
ATOM 2612 O O . LYS A 1 322 ? -7.886 -27.263 19.564 1.00 88.19 322 LYS A O 1
ATOM 2617 N N . PHE A 1 323 ? -6.880 -25.451 20.421 1.00 90.12 323 PHE A N 1
ATOM 2618 C CA . PHE A 1 323 ? -7.241 -25.704 21.816 1.00 90.12 323 PHE A CA 1
ATOM 2619 C C . PHE A 1 323 ? -8.195 -24.625 22.315 1.00 90.12 323 PHE A C 1
ATOM 2621 O O . PHE A 1 323 ? -7.850 -23.445 22.346 1.00 90.12 323 PHE A O 1
ATOM 2628 N N . TYR A 1 324 ? -9.395 -25.030 22.718 1.00 93.19 324 TYR A N 1
ATOM 2629 C CA . TYR A 1 324 ? -10.447 -24.117 23.153 1.00 93.19 324 TYR A CA 1
ATOM 2630 C C . TYR A 1 324 ? -10.434 -23.950 24.669 1.00 93.19 324 TYR A C 1
ATOM 2632 O O . TYR A 1 324 ? -10.531 -24.932 25.406 1.00 93.19 324 TYR A O 1
ATOM 2640 N N . ILE A 1 325 ? -10.331 -22.705 25.129 1.00 94.06 325 ILE A N 1
ATOM 2641 C CA . ILE A 1 325 ? -10.191 -22.345 26.540 1.00 94.06 325 ILE A CA 1
ATOM 2642 C C . ILE A 1 325 ? -11.337 -21.429 26.963 1.00 94.06 325 ILE A C 1
ATOM 2644 O O . ILE A 1 325 ? -11.669 -20.486 26.255 1.00 94.06 325 ILE A O 1
ATOM 2648 N N . ALA A 1 326 ? -11.931 -21.687 28.123 1.00 94.50 326 ALA A N 1
ATOM 2649 C CA . ALA A 1 326 ? -12.875 -20.784 28.767 1.00 94.50 326 ALA A CA 1
ATOM 2650 C C . ALA A 1 326 ? -12.135 -19.924 29.799 1.00 94.50 326 ALA A C 1
ATOM 2652 O O . ALA A 1 326 ? -11.629 -20.444 30.797 1.00 94.50 326 ALA A O 1
ATOM 2653 N N . LYS A 1 327 ? -12.070 -18.614 29.547 1.00 93.50 327 LYS A N 1
ATOM 2654 C CA . LYS A 1 327 ? -11.527 -17.604 30.466 1.00 93.50 327 LYS A CA 1
ATOM 2655 C C . LYS A 1 327 ? -12.656 -16.812 31.127 1.00 93.50 327 LYS A C 1
ATOM 2657 O O . LYS A 1 327 ? -13.814 -16.965 30.758 1.00 93.50 327 LYS A O 1
ATOM 2662 N N . LYS A 1 328 ? -12.310 -15.974 32.111 1.00 92.25 328 LYS A N 1
ATOM 2663 C CA . LYS A 1 328 ? -13.227 -15.137 32.911 1.00 92.25 328 LYS A CA 1
ATOM 2664 C C . LYS A 1 328 ? -14.525 -15.860 33.289 1.00 92.25 328 LYS A C 1
ATOM 2666 O O . LYS A 1 328 ? -15.616 -15.362 33.032 1.00 92.25 328 LYS A O 1
ATOM 2671 N N . VAL A 1 329 ? -14.396 -17.071 33.826 1.00 92.94 329 VAL A N 1
ATOM 2672 C CA . VAL A 1 329 ? -15.567 -17.885 34.151 1.00 92.94 329 VAL A CA 1
ATOM 2673 C C . VAL A 1 329 ? -16.231 -17.351 35.415 1.00 92.94 329 VAL A C 1
ATOM 2675 O O . VAL A 1 329 ? -15.540 -17.012 36.373 1.00 92.94 329 VAL A O 1
ATOM 2678 N N . THR A 1 330 ? -17.558 -17.266 35.425 1.00 93.00 330 THR A N 1
ATOM 2679 C CA . THR A 1 330 ? -18.361 -16.921 36.607 1.00 93.00 330 THR A CA 1
ATOM 2680 C C . THR A 1 330 ? -19.555 -17.869 36.694 1.00 93.00 330 THR A C 1
ATOM 2682 O O . THR A 1 330 ? -20.200 -18.132 35.683 1.00 93.00 330 THR A O 1
ATOM 2685 N N . LEU A 1 331 ? -19.821 -18.421 37.879 1.00 92.06 331 LEU A N 1
ATOM 2686 C CA . LEU A 1 331 ? -21.003 -19.246 38.138 1.00 92.06 331 LEU A CA 1
ATOM 2687 C C . LEU A 1 331 ? -22.247 -18.349 38.195 1.00 92.06 331 LEU A C 1
ATOM 2689 O O . LEU A 1 331 ? -22.175 -17.267 38.779 1.00 92.06 331 LEU A O 1
ATOM 2693 N N . LEU A 1 332 ? -23.337 -18.773 37.548 1.00 88.88 332 LEU A N 1
ATOM 2694 C CA . LEU A 1 332 ? -24.615 -18.053 37.511 1.00 88.88 332 LEU A CA 1
ATOM 2695 C C . LEU A 1 332 ? -25.603 -18.542 38.565 1.00 88.88 332 LEU A C 1
ATOM 2697 O O . LEU A 1 332 ? -25.614 -19.762 38.841 1.00 88.88 332 LEU A O 1
#

InterPro domains:
  IPR011664 Abortive infection system protein AbiD/AbiF-like [PF07751] (17-175)

Mean predicted aligned error: 6.75 Å

Nearest PDB structures (foldseek):
  2pqa-assembly1_A  TM=5.227E-01  e=1.466E-01  Homo sapiens
  2pqa-assembly2_C  TM=5.086E-01  e=3.193E-01  Homo sapiens
  8c5y-assembly1_B  TM=5.355E-01  e=5.366E-01  Pyrococcus abyssi
  4q25-assembly1_B  TM=1.979E-01  e=8.129E-01  Pseudomonas aeruginosa PAO1

Secondary structure (DSSP, 8-state):
-HHHHHHH-HHHHHHHHHHH---SHHHHHHHHHHHHHHHHHHHHHHHHHHHHHHHHHHHHHHHH-GGGSTHHHHHHHHHS-TT-HHHHHHHHHHHHHTTSTT--HHHHHTTS-HHHHHHHTSGGGBTTSTTS---BTTTHHHH-TT----HHHHHHHHHHHHHHHHHHHTT--SS--TT--SHHHHHHHHHHHHHHHHHHHHHH-THHHHHHHHTTHHHHHHHHTSHHHHHHHHTS-S-GGGSPPP-HHHHHHHHSPP--EEEEEEEE-SS-EEEEEEEEE-TTSPEEEEEEPHHHHHHS----TT-EEEEEEEEEEETTEEEEEEEEEEE-

Solvent-accessible surface area (backbone atoms only — not comparable to full-atom values): 18524 Å² total; per-residue (Å²): 111,67,71,58,43,63,74,66,33,61,77,70,36,49,56,37,34,74,63,66,67,37,88,46,72,43,27,19,49,19,46,49,53,48,48,52,57,52,46,52,46,51,50,58,49,48,49,55,37,42,55,49,48,48,48,33,50,50,52,47,35,46,74,76,36,63,78,46,25,69,67,32,45,55,52,54,40,68,67,47,59,86,83,37,65,63,26,48,50,50,53,52,25,45,68,61,38,72,78,43,88,87,66,51,65,66,63,34,59,69,59,56,52,61,66,54,59,47,55,63,48,36,79,70,19,21,56,90,35,80,94,43,83,42,46,40,71,84,46,44,58,76,35,27,61,58,49,90,69,51,63,70,56,49,31,52,37,41,49,53,46,46,53,51,50,50,31,49,77,69,69,47,78,79,38,82,53,96,84,44,88,45,64,66,45,28,44,48,44,39,51,52,53,49,49,38,46,51,52,48,27,24,23,48,32,59,64,46,52,54,52,36,53,75,71,41,40,58,64,55,47,58,51,64,64,32,67,70,47,47,53,48,27,38,56,67,45,85,54,71,89,76,58,79,78,84,57,62,71,57,52,49,61,76,68,56,75,88,60,72,40,70,29,32,27,74,41,68,58,100,88,51,39,30,35,36,37,96,82,52,57,51,100,82,72,41,77,46,65,21,38,44,37,68,76,53,56,70,70,75,53,93,76,54,69,71,41,45,28,37,25,30,76,44,73,50,78,55,100,91,44,79,46,42,30,28,37,82,68,43,82,110

Organism: Escherichia coli (NCBI:txid562)